Protein AF-A0AA88VBJ5-F1 (afdb_monomer)

pLDDT: mean 88.55, std 19.44, range [19.53, 98.62]

Foldseek 3Di:
DDPPPPDDDDDPPPPVVVVVVVVVVVVPAAEEEAEQDAQQQQFLQNCQVVVPPPLDGDVVSNVVSVVVLVVVVVVLVVCCVVCVSHHYKYFDNHVLLVCCSVPVVVQQAPERRAAQAADDGSSQNGWHDPPTDGHPCQSNYQHNTNGHGGPSSVVSLVCCQAQNDCVRMPPDHVVVSVVD

Organism: NCBI:txid1293975

Sequence (180 aa):
MDVGVGSLWWQVEGDGRRKKKKALHSLGLRKFFLAGVGPLGCIPNQIATVLAPQGKCVSYVNDMVKVFNARLVALIDQLSSNYGDAIFVYGNTYGAFDDILQNATLYGFTNTDSGCCGVGRNQGQITCLPFSVPCMQRNQYVFWDAFHPTQVVNQILARKAYSGPRSDCYPMNVKEMAQV

InterPro domains:
  IPR001087 GDSL lipase/esterase [PF00657] (21-159)
  IPR036514 SGNH hydrolase superfamily [G3DSA:3.40.50.1110] (15-166)
  IPR051238 GDSL esterase/lipase [PTHR45650] (22-179)

Nearest PDB structures (foldseek):
  8a26-assembly1_A  TM=8.137E-01  e=4.971E-07  Legionella pneumophila str. Corby
  8a25-assembly1_A  TM=8.111E-01  e=7.449E-07  Legionella pneumophila str. Corby
  8a24-assembly1_A  TM=8.011E-01  e=4.299E-06  Legionella pneumophila str. Corby
  8hwp-assembly1_A  TM=8.048E-01  e=1.447E-05  Photobacterium sp. J15
  6jl2-assembly3_C  TM=7.222E-01  e=5.959E-05  Vibrio vulnificus

Structure (mmCIF, N/CA/C/O backbone):
data_AF-A0AA88VBJ5-F1
#
_entry.id   AF-A0AA88VBJ5-F1
#
loop_
_atom_site.group_PDB
_atom_site.id
_atom_site.type_symbol
_atom_site.label_atom_id
_atom_site.label_alt_id
_atom_site.label_comp_id
_atom_site.label_asym_id
_atom_site.label_entity_id
_atom_site.label_seq_id
_atom_site.pdbx_PDB_ins_code
_atom_site.Cartn_x
_atom_site.Cartn_y
_atom_site.Cartn_z
_atom_site.occupancy
_atom_site.B_iso_or_equiv
_atom_site.auth_seq_id
_atom_site.auth_comp_id
_atom_site.auth_asym_id
_atom_site.auth_atom_id
_atom_site.pdbx_PDB_model_num
ATOM 1 N N . MET A 1 1 ? -12.983 -17.172 -3.860 1.00 25.50 1 MET A N 1
ATOM 2 C CA . MET A 1 1 ? -13.213 -15.933 -3.090 1.00 25.50 1 MET A CA 1
ATOM 3 C C . MET A 1 1 ? -12.348 -14.865 -3.730 1.00 25.50 1 MET A C 1
ATOM 5 O O . MET A 1 1 ? -11.167 -14.786 -3.422 1.00 25.50 1 MET A O 1
ATO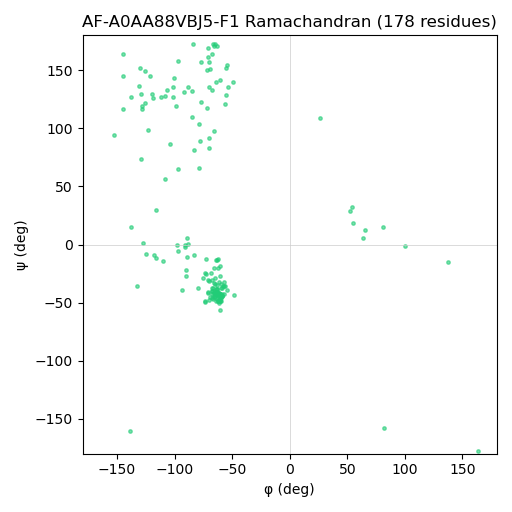M 9 N N . ASP A 1 2 ? -12.906 -14.148 -4.703 1.00 19.53 2 ASP A N 1
ATOM 10 C CA . ASP A 1 2 ? -12.212 -13.058 -5.387 1.00 19.53 2 ASP A CA 1
ATOM 11 C C . ASP A 1 2 ? -12.075 -11.862 -4.447 1.00 19.53 2 ASP A C 1
ATOM 13 O O . ASP A 1 2 ? -13.064 -11.266 -4.020 1.00 19.53 2 ASP A O 1
ATOM 17 N N . VAL A 1 3 ? -10.836 -11.495 -4.132 1.00 25.02 3 VAL A N 1
ATOM 18 C CA . VAL A 1 3 ? -10.515 -10.181 -3.575 1.00 25.02 3 VAL A CA 1
ATOM 19 C C . VAL A 1 3 ? -10.396 -9.202 -4.740 1.00 25.02 3 VAL A C 1
ATOM 21 O O . VAL A 1 3 ? -9.312 -8.917 -5.237 1.00 25.02 3 VAL A O 1
ATOM 24 N N . GLY A 1 4 ? -11.541 -8.716 -5.220 1.00 22.52 4 GLY A N 1
ATOM 25 C CA . GLY A 1 4 ? -11.594 -7.642 -6.207 1.00 22.52 4 GLY A CA 1
ATOM 26 C C . GLY A 1 4 ? -11.055 -6.345 -5.606 1.00 22.52 4 GLY A C 1
ATOM 27 O O . GLY A 1 4 ? -11.773 -5.629 -4.907 1.00 22.52 4 GLY A O 1
ATOM 28 N N . VAL A 1 5 ? -9.785 -6.034 -5.863 1.00 31.81 5 VAL A N 1
ATOM 29 C CA . VAL A 1 5 ? -9.204 -4.722 -5.561 1.00 31.81 5 VAL A CA 1
ATOM 30 C C . VAL A 1 5 ? -9.667 -3.767 -6.659 1.00 31.81 5 VAL A C 1
ATOM 32 O O . VAL A 1 5 ? -9.048 -3.644 -7.708 1.00 31.81 5 VAL A O 1
ATOM 35 N N . GLY A 1 6 ? -10.823 -3.136 -6.455 1.00 25.19 6 GLY A N 1
ATOM 36 C CA . GLY A 1 6 ? -11.316 -2.080 -7.336 1.00 25.19 6 GLY A CA 1
ATOM 37 C C . GLY A 1 6 ? -10.465 -0.820 -7.185 1.00 25.19 6 GLY A C 1
ATOM 38 O O . GLY A 1 6 ? -10.744 0.016 -6.327 1.00 25.19 6 GLY A O 1
ATOM 39 N N . SER A 1 7 ? -9.426 -0.685 -8.003 1.00 34.22 7 SER A N 1
ATOM 40 C CA . SER A 1 7 ? -8.601 0.517 -8.140 1.00 34.22 7 SER A CA 1
ATOM 41 C C . SER A 1 7 ? -8.967 1.243 -9.438 1.00 34.22 7 SER A C 1
ATOM 43 O O . SER A 1 7 ? -8.351 1.041 -10.475 1.00 34.22 7 SER A O 1
ATOM 45 N N . LEU A 1 8 ? -9.981 2.114 -9.384 1.00 25.19 8 LEU A N 1
ATOM 46 C CA . LEU A 1 8 ? -10.234 3.111 -10.429 1.00 25.19 8 LEU A CA 1
ATOM 47 C C . LEU A 1 8 ? -10.781 4.408 -9.788 1.00 25.19 8 LEU A C 1
ATOM 49 O O . LEU A 1 8 ? -11.819 4.389 -9.134 1.00 25.19 8 LEU A O 1
ATOM 53 N N . TRP A 1 9 ? -9.996 5.483 -9.939 1.00 28.38 9 TRP A N 1
ATOM 54 C CA . TRP A 1 9 ? -10.272 6.929 -9.812 1.00 28.38 9 TRP A CA 1
ATOM 55 C C . TRP A 1 9 ? -11.416 7.403 -8.910 1.00 28.38 9 TRP A C 1
ATOM 57 O O . TRP A 1 9 ? -12.533 7.365 -9.380 1.00 28.38 9 TRP A O 1
ATOM 67 N N . TRP A 1 10 ? -11.155 8.026 -7.745 1.00 25.67 10 TRP A N 1
ATOM 68 C CA . TRP A 1 10 ? -12.108 8.996 -7.150 1.00 25.67 10 TRP A CA 1
ATOM 69 C C . TRP A 1 10 ? -11.420 10.058 -6.266 1.00 25.67 10 TRP A C 1
ATOM 71 O O . TRP A 1 10 ? -11.253 9.875 -5.057 1.00 25.67 10 TRP A O 1
ATOM 81 N N . GLN A 1 11 ? -11.105 11.220 -6.851 1.00 27.59 11 GLN A N 1
ATOM 82 C CA . GLN A 1 11 ? -11.247 12.508 -6.160 1.00 27.59 11 GLN A CA 1
ATOM 83 C C . GLN A 1 11 ? -12.756 12.819 -6.211 1.00 27.59 11 GLN A C 1
ATOM 85 O O . GLN A 1 11 ? -13.286 12.828 -7.314 1.00 27.59 11 GLN A O 1
ATOM 90 N N . VAL A 1 12 ? -13.420 13.011 -5.056 1.00 30.50 12 VAL A N 1
ATOM 91 C CA . VAL A 1 12 ? -14.788 13.575 -4.808 1.00 30.50 12 VAL A CA 1
ATOM 92 C C . VAL A 1 12 ? -15.609 12.802 -3.743 1.00 30.50 12 VAL A C 1
ATOM 94 O O . VAL A 1 12 ? -16.507 13.380 -3.142 1.00 30.50 12 VAL A O 1
ATOM 97 N N . GLU A 1 13 ? -15.263 11.578 -3.324 1.00 37.41 13 GLU A N 1
ATOM 98 C CA . GLU A 1 13 ? -16.128 10.813 -2.388 1.00 37.41 13 GLU A CA 1
ATOM 99 C C . GLU A 1 13 ? -15.621 10.661 -0.940 1.00 37.41 13 GLU A C 1
ATOM 101 O O . GLU A 1 13 ? -15.544 9.563 -0.377 1.00 37.41 13 GLU A O 1
ATOM 106 N N . GLY A 1 14 ? -15.345 11.779 -0.267 1.00 41.75 14 GLY A N 1
ATOM 107 C CA . GLY A 1 14 ? -15.222 11.776 1.201 1.00 41.75 14 GLY A CA 1
ATOM 108 C C . GLY A 1 14 ? -16.544 11.455 1.929 1.00 41.75 14 GLY A C 1
ATOM 109 O O . GLY A 1 14 ? -16.534 11.059 3.098 1.00 41.75 14 GLY A O 1
ATOM 110 N N . ASP A 1 15 ? -17.682 11.627 1.248 1.00 49.16 15 ASP A N 1
ATOM 111 C CA . ASP A 1 15 ? -19.036 11.420 1.778 1.00 49.16 15 ASP A CA 1
ATOM 112 C C . ASP A 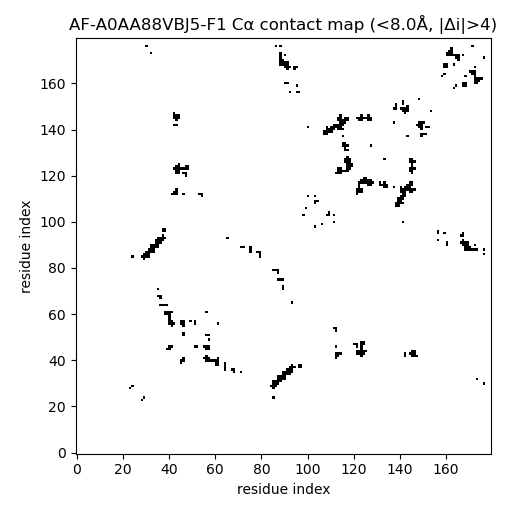1 15 ? -19.571 9.995 1.501 1.00 49.16 15 ASP A C 1
ATOM 114 O O . ASP A 1 15 ? -20.118 9.342 2.393 1.00 49.16 15 ASP A O 1
ATOM 118 N N . GLY A 1 16 ? -19.298 9.431 0.317 1.00 53.16 16 GLY A N 1
ATOM 119 C CA . GLY A 1 16 ? -19.744 8.082 -0.070 1.00 53.16 16 GLY A CA 1
ATOM 120 C C . GLY A 1 16 ? -19.251 6.971 0.869 1.00 53.16 16 GLY A C 1
ATOM 121 O O . GLY A 1 16 ? -20.028 6.123 1.315 1.00 53.16 16 GLY A O 1
ATOM 122 N N . ARG A 1 17 ? -17.976 7.013 1.288 1.00 57.50 17 ARG A N 1
ATOM 123 C CA . ARG A 1 17 ? -17.429 6.020 2.238 1.00 57.50 17 ARG A CA 1
ATOM 124 C C . ARG A 1 17 ? -17.991 6.170 3.649 1.00 57.50 17 ARG A C 1
ATOM 126 O O . ARG A 1 17 ? -18.108 5.171 4.356 1.00 57.50 17 ARG A O 1
ATOM 133 N N . ARG A 1 18 ? -18.341 7.390 4.075 1.00 59.97 18 ARG A N 1
ATOM 134 C CA . ARG A 1 18 ? -19.030 7.615 5.355 1.00 59.97 18 ARG A CA 1
ATOM 135 C C . ARG A 1 18 ? -20.429 7.011 5.314 1.00 59.97 18 ARG A C 1
ATOM 137 O O . ARG A 1 18 ? -20.769 6.251 6.217 1.00 59.97 18 ARG A O 1
ATOM 144 N N . LYS A 1 19 ? -21.187 7.258 4.242 1.00 62.78 19 LYS A N 1
ATOM 145 C CA . LYS A 1 19 ? -22.521 6.673 4.029 1.00 62.78 19 LYS A CA 1
ATOM 146 C C . LYS A 1 19 ? -22.485 5.144 4.015 1.00 62.78 19 LYS A C 1
ATOM 148 O O . LYS A 1 19 ? -23.275 4.520 4.717 1.00 62.78 19 LYS A O 1
ATOM 153 N N . LYS A 1 20 ? -21.516 4.534 3.321 1.00 65.88 20 LYS A N 1
ATOM 154 C CA . LYS A 1 20 ? -21.381 3.068 3.264 1.00 65.88 20 LYS A CA 1
ATOM 155 C C . LYS A 1 20 ? -21.093 2.438 4.632 1.00 65.88 20 LYS A C 1
ATOM 157 O O . LYS A 1 20 ? -21.690 1.421 4.962 1.00 65.88 20 LYS A O 1
ATOM 162 N N . LYS A 1 21 ? -20.228 3.042 5.457 1.00 64.12 21 LYS A N 1
ATOM 163 C CA . LYS A 1 21 ? -19.947 2.542 6.820 1.00 64.12 21 LYS A CA 1
ATOM 164 C C . LYS A 1 21 ? -21.172 2.638 7.728 1.00 64.12 21 LYS A C 1
ATOM 166 O O . LYS A 1 21 ? -21.479 1.677 8.421 1.00 64.12 21 LYS A O 1
ATOM 171 N N . LYS A 1 22 ? -21.892 3.765 7.674 1.00 71.94 22 LYS A N 1
ATOM 172 C CA . LYS A 1 22 ? -23.154 3.951 8.408 1.00 71.94 22 LYS A CA 1
ATOM 173 C C . LYS A 1 22 ? -24.190 2.898 8.014 1.00 71.94 22 LYS A C 1
ATOM 175 O O . LYS A 1 22 ? -24.801 2.296 8.887 1.00 71.94 22 LYS A O 1
ATOM 180 N N . ALA A 1 23 ? -24.320 2.625 6.715 1.00 73.19 23 ALA A N 1
ATOM 181 C CA . ALA A 1 23 ? -25.204 1.580 6.211 1.00 73.19 23 ALA A CA 1
ATOM 182 C C . ALA A 1 23 ? -24.808 0.188 6.738 1.00 73.19 23 ALA A C 1
ATOM 184 O O . ALA A 1 23 ? -25.647 -0.540 7.255 1.00 73.19 23 ALA A O 1
ATOM 185 N N . LEU A 1 24 ? -23.522 -0.169 6.695 1.00 75.62 24 LEU A N 1
ATOM 186 C CA . LEU A 1 24 ? -23.048 -1.455 7.220 1.00 75.62 24 LEU A CA 1
ATOM 187 C C . LEU A 1 24 ? -23.255 -1.597 8.737 1.00 75.62 24 LEU A C 1
ATOM 189 O O . LEU A 1 24 ? -23.637 -2.669 9.200 1.00 75.62 24 LEU A O 1
ATOM 193 N N . HIS A 1 25 ? -23.055 -0.527 9.511 1.00 78.94 25 HIS A N 1
ATOM 194 C CA . HIS A 1 25 ? -23.354 -0.526 10.948 1.00 78.94 25 HIS A CA 1
ATOM 195 C C . HIS A 1 25 ? -24.851 -0.722 11.222 1.00 78.94 25 HIS A C 1
ATOM 197 O O . HIS A 1 25 ? -25.208 -1.560 12.054 1.00 78.94 25 HIS A O 1
ATOM 203 N N . SER A 1 26 ? -25.726 -0.057 10.454 1.00 77.19 26 SER A N 1
ATOM 204 C CA . SER A 1 26 ? -27.180 -0.270 10.546 1.00 77.19 26 SER A CA 1
ATOM 205 C C . SER A 1 26 ? -27.618 -1.697 10.194 1.00 77.19 26 SER A C 1
ATOM 207 O O . SER A 1 26 ? -28.680 -2.126 10.628 1.00 77.19 26 SER A O 1
ATOM 209 N N . LEU A 1 27 ? -26.779 -2.456 9.478 1.00 84.25 27 LEU A N 1
ATOM 210 C CA . LEU A 1 27 ? -26.987 -3.875 9.166 1.00 84.25 27 LEU A CA 1
ATOM 211 C C . LEU A 1 27 ? -26.400 -4.835 10.220 1.00 84.25 27 LEU A C 1
ATOM 213 O O . LEU A 1 27 ? -26.415 -6.044 10.014 1.00 84.25 27 LEU A O 1
ATOM 217 N N . GLY A 1 28 ? -25.870 -4.328 11.337 1.00 87.38 28 GLY A N 1
ATOM 218 C CA . GLY A 1 28 ? -25.370 -5.156 12.441 1.00 87.38 28 GLY A CA 1
ATOM 219 C C . GLY A 1 28 ? -23.850 -5.345 12.489 1.00 87.38 28 GLY A C 1
ATOM 220 O O . GLY A 1 28 ? -23.355 -5.966 13.425 1.00 87.38 28 GLY A O 1
ATOM 221 N N . LEU A 1 29 ? -23.072 -4.793 11.546 1.00 89.38 29 LEU A N 1
ATOM 222 C CA . LEU A 1 29 ? -21.607 -4.871 11.633 1.00 89.38 29 LEU A CA 1
ATOM 223 C C . LEU A 1 29 ? -21.095 -3.996 12.785 1.00 89.38 29 LEU A C 1
ATOM 225 O O . LEU A 1 29 ? -21.520 -2.849 12.942 1.00 89.38 29 LEU A O 1
ATOM 229 N N . ARG A 1 30 ? -20.164 -4.541 13.576 1.00 93.69 30 ARG A N 1
ATOM 230 C CA . ARG A 1 30 ? -19.568 -3.874 14.749 1.00 93.69 30 ARG A CA 1
ATOM 231 C C . ARG A 1 30 ? -18.048 -3.795 14.730 1.00 93.69 30 ARG A C 1
ATOM 233 O O . ARG A 1 30 ? -17.486 -3.109 15.565 1.00 93.69 30 ARG A O 1
ATOM 240 N N . LYS A 1 31 ? -17.367 -4.451 13.791 1.00 95.06 31 LYS A N 1
ATOM 241 C CA . LYS A 1 31 ? -15.902 -4.428 13.682 1.00 95.06 31 LYS A CA 1
ATOM 242 C C . LYS A 1 31 ? -15.516 -4.004 12.275 1.00 95.06 31 LYS A C 1
ATOM 244 O O . LYS A 1 31 ? -15.922 -4.640 11.304 1.00 95.06 31 LYS A O 1
ATOM 249 N N . PHE A 1 32 ? -14.752 -2.925 12.164 1.00 95.69 32 PHE A N 1
ATOM 250 C CA . PHE A 1 32 ? -14.386 -2.324 10.890 1.00 95.69 32 PHE A CA 1
ATOM 251 C C . PHE A 1 32 ? -12.875 -2.141 10.816 1.00 95.69 32 PHE A C 1
ATOM 253 O O . PHE A 1 32 ? -12.300 -1.383 11.589 1.00 95.69 32 PHE A O 1
ATOM 260 N N . PHE A 1 33 ? -12.246 -2.781 9.833 1.00 96.38 33 PHE A N 1
ATOM 261 C CA . PHE A 1 33 ? -10.848 -2.542 9.487 1.00 96.38 33 PHE A CA 1
ATOM 262 C C . PHE A 1 33 ? -10.760 -1.653 8.245 1.00 96.38 33 PHE A C 1
ATOM 264 O O . PHE A 1 33 ? -11.379 -1.931 7.216 1.00 96.38 33 PHE A O 1
ATOM 271 N N . LEU A 1 34 ? -10.010 -0.561 8.346 1.00 96.56 34 LEU A N 1
ATOM 272 C CA . LEU A 1 34 ? -9.866 0.449 7.312 1.00 96.56 34 LEU A CA 1
ATOM 273 C C . LEU A 1 34 ? -8.389 0.599 6.966 1.00 96.56 34 LEU A C 1
ATOM 275 O O . LEU A 1 34 ? -7.646 1.302 7.650 1.00 96.56 34 LEU A O 1
ATOM 279 N N . ALA A 1 35 ? -7.973 -0.046 5.882 1.00 95.88 35 ALA A N 1
ATOM 280 C CA . ALA A 1 35 ? -6.623 0.099 5.363 1.00 95.88 35 ALA A CA 1
ATOM 281 C C . ALA A 1 35 ? -6.394 1.517 4.813 1.00 95.88 35 ALA A C 1
ATOM 283 O O . ALA A 1 35 ? -7.213 2.050 4.054 1.00 95.88 35 ALA A O 1
ATOM 284 N N . GLY A 1 36 ? -5.266 2.113 5.190 1.00 96.75 36 GLY A N 1
ATOM 285 C CA . GLY A 1 36 ? -4.701 3.273 4.520 1.00 96.75 36 GLY A CA 1
ATOM 286 C C . GLY A 1 36 ? -4.236 2.935 3.105 1.00 96.75 36 GLY A C 1
ATOM 287 O O . GLY A 1 36 ? -4.216 1.785 2.669 1.00 96.75 36 GLY A O 1
ATOM 288 N N . VAL A 1 37 ? -3.849 3.964 2.366 1.00 97.75 37 VAL A N 1
ATOM 289 C CA . VAL A 1 37 ? -3.319 3.832 1.009 1.00 97.75 37 VAL A CA 1
ATOM 290 C C . VAL A 1 37 ? -1.795 3.711 1.084 1.00 97.75 37 VAL A C 1
ATOM 292 O O . VAL A 1 37 ? -1.154 4.497 1.782 1.00 97.75 37 VAL A O 1
ATOM 295 N N . GLY A 1 38 ? -1.224 2.720 0.393 1.00 97.31 38 GLY A N 1
ATOM 296 C CA . GLY A 1 38 ? 0.230 2.556 0.249 1.00 97.31 38 GLY A CA 1
ATOM 297 C C . GLY A 1 38 ? 0.885 3.704 -0.540 1.00 97.31 38 GLY A C 1
ATOM 298 O O . GLY A 1 38 ? 0.175 4.542 -1.095 1.00 97.31 38 GLY A O 1
ATOM 299 N N . PRO A 1 39 ? 2.225 3.772 -0.617 1.00 97.38 39 PRO A N 1
ATOM 300 C CA . PRO A 1 39 ? 2.942 4.861 -1.280 1.00 97.38 39 PRO A CA 1
ATOM 301 C C . PRO A 1 39 ? 2.759 4.814 -2.809 1.00 97.38 39 PRO A C 1
ATOM 303 O O . PRO A 1 39 ? 3.595 4.283 -3.538 1.00 97.38 39 PRO A O 1
ATOM 306 N N . LEU A 1 40 ? 1.649 5.371 -3.310 1.00 96.94 40 LEU A N 1
ATOM 307 C CA . LEU A 1 40 ? 1.279 5.321 -4.731 1.00 96.94 40 LEU A CA 1
ATOM 308 C C . LEU A 1 40 ? 2.349 5.912 -5.652 1.00 96.94 40 LEU A C 1
ATOM 310 O O . LEU A 1 40 ? 2.531 5.415 -6.755 1.00 96.94 40 LEU A O 1
ATOM 314 N N . GLY A 1 41 ? 3.094 6.924 -5.208 1.00 97.12 41 GLY A N 1
ATOM 315 C CA . GLY A 1 41 ? 4.186 7.506 -5.988 1.00 97.12 41 GLY A CA 1
ATOM 316 C C . GLY A 1 41 ? 5.342 6.537 -6.251 1.00 97.12 41 GLY A C 1
ATOM 317 O O . GLY A 1 41 ? 6.189 6.832 -7.088 1.00 97.12 41 GLY A O 1
ATOM 318 N N . CYS A 1 42 ? 5.392 5.403 -5.550 1.00 97.25 42 CYS A N 1
ATOM 319 C CA . CYS A 1 42 ? 6.409 4.369 -5.722 1.00 97.25 42 CYS A CA 1
ATOM 320 C C . CYS A 1 42 ? 5.968 3.214 -6.635 1.00 97.25 42 CYS A C 1
ATOM 322 O O . CYS A 1 42 ? 6.775 2.327 -6.895 1.00 97.25 42 CYS A O 1
ATOM 324 N N . ILE A 1 43 ? 4.714 3.172 -7.102 1.00 97.44 43 ILE A N 1
ATOM 325 C CA . ILE A 1 43 ? 4.272 2.068 -7.968 1.00 97.44 43 ILE A CA 1
ATOM 326 C C . ILE A 1 43 ? 4.908 2.191 -9.362 1.00 97.44 43 ILE A C 1
ATOM 328 O O . ILE A 1 43 ? 5.119 3.320 -9.832 1.00 97.44 43 ILE A O 1
ATOM 332 N N . PRO A 1 44 ? 5.149 1.070 -10.070 1.00 97.25 44 PRO A N 1
ATOM 333 C CA . PRO A 1 44 ? 5.829 1.101 -11.361 1.00 97.25 44 PRO A CA 1
ATOM 334 C C . PRO A 1 44 ? 5.149 2.015 -12.384 1.00 97.25 44 PRO A C 1
ATOM 336 O O . PRO A 1 44 ? 5.839 2.703 -13.132 1.00 97.25 44 PRO A O 1
ATOM 339 N N . ASN A 1 45 ? 3.812 2.095 -12.386 1.00 97.00 45 ASN A N 1
ATOM 340 C CA . ASN A 1 45 ? 3.077 3.008 -13.258 1.00 97.00 45 ASN A CA 1
ATOM 341 C C . ASN A 1 45 ? 3.422 4.483 -13.024 1.00 97.00 45 ASN A C 1
ATOM 343 O O . ASN A 1 45 ? 3.727 5.191 -13.979 1.00 97.00 45 ASN A O 1
ATOM 347 N N . GLN A 1 46 ? 3.417 4.950 -11.772 1.00 96.44 46 GLN A N 1
ATOM 348 C CA . GLN A 1 46 ? 3.694 6.360 -11.474 1.00 96.44 46 GLN A CA 1
ATOM 349 C C . GLN A 1 46 ? 5.136 6.723 -11.823 1.00 96.44 46 GLN A C 1
ATOM 351 O O . GLN A 1 46 ? 5.381 7.758 -12.444 1.00 96.44 46 GLN A O 1
ATOM 356 N N . ILE A 1 47 ? 6.081 5.838 -11.494 1.00 95.00 47 ILE A N 1
ATOM 357 C CA . ILE A 1 47 ? 7.491 6.012 -11.849 1.00 95.00 47 ILE A CA 1
ATOM 358 C C . ILE A 1 47 ? 7.636 6.077 -13.371 1.00 95.00 47 ILE A C 1
ATOM 360 O O . ILE A 1 47 ? 8.271 7.004 -13.877 1.00 95.00 47 ILE A O 1
ATOM 364 N N . ALA A 1 48 ? 7.022 5.139 -14.103 1.00 94.38 48 ALA A N 1
ATOM 365 C CA . ALA A 1 48 ? 7.083 5.057 -15.558 1.00 94.38 48 ALA A CA 1
ATOM 366 C C . ALA A 1 48 ? 6.484 6.293 -16.244 1.00 94.38 48 ALA A C 1
ATOM 368 O O . ALA A 1 48 ? 7.144 6.864 -17.111 1.00 94.38 48 ALA A O 1
ATOM 369 N N . THR A 1 49 ? 5.287 6.726 -15.839 1.00 91.56 49 THR A N 1
ATOM 370 C CA . THR A 1 49 ? 4.555 7.854 -16.436 1.00 91.56 49 THR A CA 1
ATOM 371 C C . THR A 1 49 ? 5.252 9.195 -16.223 1.00 91.56 49 THR A C 1
ATOM 373 O O . THR A 1 49 ? 5.297 10.004 -17.144 1.00 91.56 49 THR A O 1
ATOM 376 N N . VAL A 1 50 ? 5.819 9.437 -15.038 1.00 90.12 50 VAL A N 1
ATOM 377 C CA . VAL A 1 50 ? 6.449 10.729 -14.696 1.00 90.12 50 VAL A CA 1
ATOM 378 C C . VAL A 1 50 ? 7.932 10.772 -15.092 1.00 90.12 50 VAL A C 1
ATOM 380 O O . VAL A 1 50 ? 8.608 11.772 -14.877 1.00 90.12 50 VAL A O 1
ATOM 383 N N . LEU A 1 51 ? 8.462 9.694 -15.684 1.00 87.50 51 LEU A N 1
ATOM 384 C CA . LEU A 1 51 ? 9.888 9.558 -16.004 1.00 87.50 51 LEU A CA 1
ATOM 385 C C . LEU A 1 51 ? 10.794 9.777 -14.776 1.00 87.50 51 LEU A C 1
ATOM 387 O O . LEU A 1 51 ? 11.914 10.271 -14.896 1.00 87.50 51 LEU A O 1
ATOM 391 N N . ALA A 1 52 ? 10.313 9.399 -13.585 1.00 85.31 52 ALA A N 1
ATOM 392 C CA . ALA A 1 52 ? 11.044 9.600 -12.335 1.00 85.31 52 ALA A CA 1
ATOM 393 C C . ALA A 1 52 ? 12.390 8.851 -12.362 1.00 85.31 52 ALA A C 1
ATOM 395 O O . ALA A 1 52 ? 12.422 7.740 -12.887 1.00 85.31 52 ALA A O 1
ATOM 396 N N . PRO A 1 53 ? 13.493 9.392 -11.812 1.00 85.50 53 PRO A N 1
ATOM 397 C CA . PRO A 1 53 ? 14.786 8.707 -11.813 1.00 85.50 53 PRO A CA 1
ATOM 398 C C . PRO A 1 53 ? 14.717 7.300 -11.202 1.00 85.50 53 PRO A C 1
ATOM 400 O O . PRO A 1 53 ? 13.857 7.018 -10.368 1.00 85.50 53 PRO A O 1
ATOM 403 N N . GLN A 1 54 ? 15.636 6.416 -11.598 1.00 77.75 54 GLN A N 1
ATOM 404 C CA . GLN A 1 54 ? 15.693 5.050 -11.067 1.00 77.75 54 GLN A CA 1
ATOM 405 C C . GLN A 1 54 ? 15.751 5.056 -9.530 1.00 77.75 54 GLN A C 1
ATOM 407 O O . GLN A 1 54 ? 16.473 5.858 -8.933 1.00 77.75 54 GLN A O 1
ATOM 412 N N . GLY A 1 55 ? 14.961 4.188 -8.891 1.00 76.62 55 GLY A N 1
ATOM 413 C CA . GLY A 1 55 ? 14.860 4.123 -7.432 1.00 76.62 55 GLY A CA 1
ATOM 414 C C . GLY A 1 55 ? 14.246 5.358 -6.754 1.00 76.62 55 GLY A C 1
ATOM 415 O O . GLY A 1 55 ? 14.357 5.493 -5.535 1.00 76.62 55 GLY A O 1
ATOM 416 N N . LYS A 1 56 ? 13.620 6.287 -7.494 1.00 89.06 56 LYS A N 1
ATOM 417 C CA . LYS A 1 56 ? 12.934 7.456 -6.921 1.00 89.06 56 LYS A CA 1
ATOM 418 C C . LYS A 1 56 ? 11.424 7.366 -7.108 1.00 89.06 56 LYS A C 1
ATOM 420 O O . LYS A 1 56 ? 10.924 7.254 -8.223 1.00 89.06 56 LYS A O 1
ATOM 425 N N . CYS A 1 57 ? 10.702 7.504 -6.000 1.00 95.12 57 CYS A N 1
ATOM 426 C CA . CYS A 1 57 ? 9.255 7.678 -6.012 1.00 95.12 57 CYS A CA 1
ATOM 427 C C . CYS A 1 57 ? 8.857 9.109 -6.397 1.00 95.12 57 CYS A C 1
ATOM 429 O O . CYS A 1 57 ? 9.594 10.070 -6.171 1.00 95.12 57 CYS A O 1
ATOM 431 N N . VAL A 1 58 ? 7.633 9.258 -6.895 1.00 96.38 58 VAL A N 1
ATOM 432 C CA . VAL A 1 58 ? 7.006 10.544 -7.203 1.00 96.38 58 VAL A CA 1
ATOM 433 C C . VAL A 1 58 ? 6.477 11.195 -5.914 1.00 96.38 58 VAL A C 1
ATOM 435 O O . VAL A 1 58 ? 5.441 10.793 -5.379 1.00 96.38 58 VAL A O 1
ATOM 438 N N . SER A 1 59 ? 7.187 12.201 -5.392 1.00 95.19 59 SER A N 1
ATOM 439 C CA . SER A 1 59 ? 6.921 12.790 -4.065 1.00 95.19 59 SER A CA 1
ATOM 440 C C . SER A 1 59 ? 5.529 13.410 -3.928 1.00 95.19 59 SER A C 1
ATOM 442 O O . SER A 1 59 ? 4.828 13.092 -2.970 1.00 95.19 59 SER A O 1
ATOM 444 N N . TYR A 1 60 ? 5.084 14.211 -4.902 1.00 94.75 60 TYR A N 1
ATOM 445 C CA . TYR A 1 60 ? 3.790 14.903 -4.820 1.00 94.75 60 TYR A CA 1
ATOM 446 C C . TYR A 1 60 ? 2.604 13.927 -4.719 1.00 94.75 60 TYR A C 1
ATOM 448 O O . TYR A 1 60 ? 1.613 14.214 -4.049 1.00 94.75 60 TYR A O 1
ATOM 456 N N . VAL A 1 61 ? 2.714 12.743 -5.335 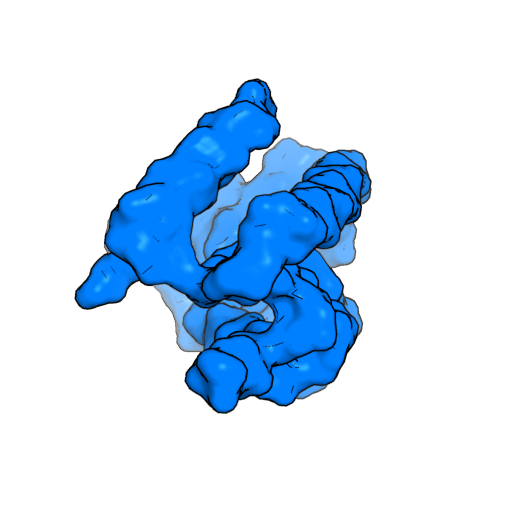1.00 96.00 61 VAL A N 1
ATOM 457 C CA . VAL A 1 61 ? 1.707 11.676 -5.221 1.00 96.00 61 VAL A CA 1
ATOM 458 C C . VAL A 1 61 ? 1.684 11.122 -3.799 1.00 96.00 61 VAL A C 1
ATOM 460 O O . VAL A 1 61 ? 0.616 10.993 -3.200 1.00 96.00 61 VAL A O 1
ATOM 463 N N . ASN A 1 62 ? 2.857 10.841 -3.228 1.00 97.38 62 ASN A N 1
ATOM 464 C CA . ASN A 1 62 ? 2.968 10.353 -1.855 1.00 97.38 62 ASN A CA 1
ATOM 465 C C . ASN A 1 62 ? 2.502 11.392 -0.827 1.00 97.38 62 ASN A C 1
ATOM 467 O O . ASN A 1 62 ? 1.893 11.019 0.174 1.00 97.38 62 ASN A O 1
ATOM 471 N N . ASP A 1 63 ? 2.711 12.684 -1.072 1.00 97.56 63 ASP A N 1
ATOM 472 C CA . ASP A 1 63 ? 2.241 13.739 -0.172 1.00 97.56 63 ASP A CA 1
ATOM 473 C C . ASP A 1 63 ? 0.708 13.833 -0.153 1.00 97.56 63 ASP A C 1
ATOM 475 O O . ASP A 1 63 ? 0.108 13.917 0.923 1.00 97.56 63 ASP A O 1
ATOM 479 N N . MET A 1 64 ? 0.045 13.682 -1.307 1.00 97.25 64 MET A N 1
ATOM 480 C CA . MET A 1 64 ? -1.419 13.555 -1.359 1.00 97.25 64 MET A CA 1
ATOM 481 C C . MET A 1 64 ? -1.922 12.320 -0.598 1.00 97.25 64 MET A C 1
ATOM 483 O O . MET A 1 64 ? -2.906 12.402 0.143 1.00 97.25 64 MET A O 1
ATOM 487 N N . VAL A 1 65 ? -1.234 11.182 -0.738 1.00 97.56 65 VAL A N 1
ATOM 488 C CA . VAL A 1 65 ? -1.564 9.947 -0.011 1.00 97.56 65 VAL A CA 1
ATOM 489 C C . VAL A 1 65 ? -1.432 10.133 1.504 1.00 97.56 65 VAL A C 1
ATOM 491 O O . VAL A 1 65 ? -2.324 9.721 2.248 1.00 97.56 65 VAL A O 1
ATOM 494 N N . LYS A 1 66 ? -0.369 10.790 1.982 1.00 97.69 66 LYS A N 1
ATOM 495 C CA . LYS A 1 66 ? -0.176 11.073 3.415 1.00 97.69 66 LYS A CA 1
ATOM 496 C C . LYS A 1 66 ? -1.316 11.922 3.979 1.00 97.69 66 LYS A C 1
ATOM 498 O O . LYS A 1 66 ? -1.849 11.593 5.038 1.00 97.69 66 LYS A O 1
ATOM 503 N N . VAL A 1 67 ? -1.749 12.961 3.255 1.00 97.75 67 VAL A N 1
ATOM 504 C CA . VAL A 1 67 ? -2.904 13.788 3.655 1.00 97.75 67 VAL A CA 1
ATOM 505 C C . VAL A 1 67 ? -4.186 12.954 3.717 1.00 97.75 67 VAL A C 1
ATOM 507 O O . VAL A 1 67 ? -4.959 13.081 4.670 1.00 97.75 67 VAL A O 1
ATOM 510 N N . PHE A 1 68 ? -4.419 12.083 2.731 1.00 97.44 68 PHE A N 1
ATOM 511 C CA . PHE A 1 68 ? -5.569 11.178 2.737 1.00 97.44 68 PHE A CA 1
ATOM 512 C C . PHE A 1 68 ? -5.559 10.254 3.965 1.00 97.44 68 PHE A C 1
ATOM 514 O O . PHE A 1 68 ? -6.564 10.162 4.672 1.00 97.44 68 PHE A O 1
ATOM 521 N N . ASN A 1 69 ? -4.423 9.614 4.251 1.00 98.06 69 ASN A N 1
ATOM 522 C CA . ASN A 1 69 ? -4.276 8.694 5.379 1.00 98.06 69 ASN A CA 1
ATOM 523 C C . ASN A 1 69 ? -4.457 9.402 6.730 1.00 98.06 69 ASN A C 1
ATOM 525 O O . ASN A 1 69 ? -5.168 8.888 7.590 1.00 98.06 69 ASN A O 1
ATOM 529 N N . ALA A 1 70 ? -3.919 10.615 6.897 1.00 97.75 70 ALA A N 1
ATOM 530 C CA . ALA A 1 70 ? -4.131 11.416 8.105 1.00 97.75 70 ALA A CA 1
ATOM 531 C C . ALA A 1 70 ? -5.620 11.740 8.334 1.00 97.75 70 ALA A C 1
ATOM 533 O O . ALA A 1 70 ? -6.135 11.610 9.444 1.00 97.75 70 ALA A O 1
ATOM 534 N N . ARG A 1 71 ? -6.354 12.094 7.269 1.00 96.94 71 ARG A N 1
ATOM 535 C CA . ARG A 1 71 ? -7.810 12.320 7.343 1.00 96.94 71 ARG A CA 1
ATOM 536 C C . ARG A 1 71 ? -8.594 11.040 7.631 1.00 96.94 71 ARG A C 1
ATOM 538 O O . ARG A 1 71 ? -9.658 11.110 8.244 1.00 96.94 71 ARG A O 1
ATOM 545 N N . LEU A 1 72 ? -8.103 9.883 7.186 1.00 96.38 72 LEU A N 1
ATOM 546 C CA . LEU A 1 72 ? -8.725 8.594 7.479 1.00 96.38 72 LEU A CA 1
ATOM 547 C C . LEU A 1 72 ? -8.612 8.236 8.966 1.00 96.38 72 LEU A C 1
ATOM 549 O O . LEU A 1 72 ? -9.600 7.772 9.530 1.00 96.38 72 LEU A O 1
ATOM 553 N N . VAL A 1 73 ? -7.466 8.507 9.598 1.00 96.81 73 VAL A N 1
ATOM 554 C CA . VAL A 1 73 ? -7.289 8.345 11.052 1.00 96.81 73 VAL A CA 1
ATOM 555 C C . VAL A 1 73 ? -8.252 9.256 11.815 1.00 96.81 73 VAL A C 1
ATOM 557 O O . VAL A 1 73 ? -9.050 8.759 12.602 1.00 96.81 73 VAL A O 1
ATOM 560 N N . ALA A 1 74 ? -8.302 10.551 11.484 1.00 96.88 74 ALA A N 1
ATOM 561 C CA . ALA A 1 74 ? -9.240 11.481 12.123 1.00 96.88 74 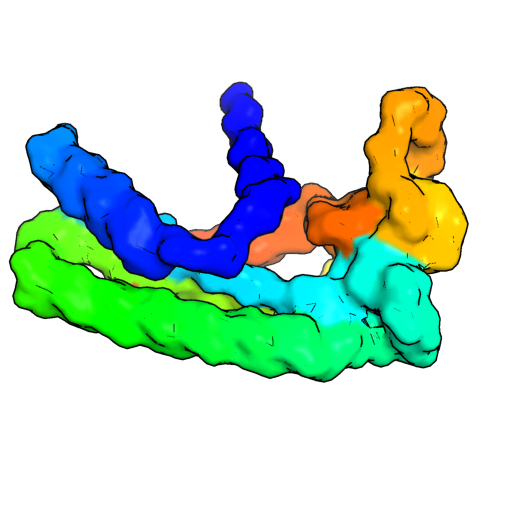ALA A CA 1
ATOM 562 C C . ALA A 1 74 ? -10.715 11.052 11.967 1.00 96.88 74 ALA A C 1
ATOM 564 O O . ALA A 1 74 ? -11.534 11.231 12.867 1.00 96.88 74 ALA A O 1
ATOM 565 N N . LEU A 1 75 ? -11.075 10.457 10.823 1.00 94.06 75 LEU A N 1
ATOM 566 C CA . LEU A 1 75 ? -12.409 9.893 10.621 1.00 94.06 75 LEU A CA 1
ATOM 567 C C . LEU A 1 75 ? -12.660 8.667 11.510 1.00 94.06 75 LEU A C 1
ATOM 569 O O . LEU A 1 75 ? -13.786 8.475 11.957 1.00 94.06 75 LEU A O 1
ATOM 573 N N . ILE A 1 76 ? -11.655 7.822 11.731 1.00 93.31 76 ILE A N 1
ATOM 574 C CA . ILE A 1 76 ? -11.761 6.663 12.623 1.00 93.31 76 ILE A CA 1
ATOM 575 C C . ILE A 1 76 ? -11.994 7.122 14.060 1.00 93.31 76 ILE A C 1
ATOM 577 O O . ILE A 1 76 ? -12.918 6.612 14.685 1.00 93.31 76 ILE A O 1
ATOM 581 N N . ASP A 1 77 ? -11.282 8.146 14.531 1.00 95.88 77 ASP A N 1
ATOM 582 C CA . ASP A 1 77 ? -11.506 8.732 15.861 1.00 95.88 77 ASP A CA 1
ATOM 583 C C . ASP A 1 77 ? -12.936 9.264 16.005 1.00 95.88 77 ASP A C 1
ATOM 585 O O . ASP A 1 77 ? -13.643 8.965 16.970 1.00 95.88 77 ASP A O 1
ATOM 589 N N . GLN A 1 78 ? -13.409 9.991 14.988 1.00 94.81 78 GLN A N 1
ATOM 590 C CA . GLN A 1 78 ? -14.771 10.516 14.962 1.00 94.81 78 GLN A CA 1
ATOM 591 C C . GLN A 1 78 ? -15.828 9.398 14.948 1.00 94.81 78 GLN A C 1
ATOM 593 O O . GLN A 1 78 ? -16.884 9.535 15.562 1.00 94.81 78 GLN A O 1
ATOM 598 N N . LEU A 1 79 ? -15.584 8.296 14.233 1.00 90.75 79 LEU A N 1
ATOM 599 C CA . LEU A 1 79 ? -16.497 7.151 14.201 1.00 90.75 79 LEU A CA 1
ATOM 600 C C . LEU A 1 79 ? -16.513 6.417 15.544 1.00 90.75 79 LEU A C 1
ATOM 602 O O . LEU A 1 79 ? -17.597 6.155 16.056 1.00 90.75 79 LEU A O 1
ATOM 606 N N . SER A 1 80 ? -15.349 6.166 16.139 1.00 92.88 80 SER A N 1
ATOM 607 C CA . SER A 1 80 ? -15.233 5.530 17.455 1.00 92.88 80 SER A CA 1
ATOM 608 C C . SER A 1 80 ? -15.954 6.331 18.543 1.00 92.88 80 SER A C 1
ATOM 610 O O . SER A 1 80 ? -16.617 5.750 19.393 1.00 92.88 80 SER A O 1
ATOM 612 N N . SER A 1 81 ? -15.912 7.668 18.481 1.00 94.19 81 SER A N 1
ATOM 613 C CA . SER A 1 81 ? -16.665 8.525 19.408 1.00 94.19 81 SER A CA 1
ATOM 614 C C . SER A 1 81 ? -18.182 8.505 19.182 1.00 94.19 81 SER A C 1
ATOM 616 O O . SER A 1 81 ? -18.934 8.723 20.127 1.00 94.19 81 SER A O 1
ATOM 618 N N . ASN A 1 82 ? -18.644 8.303 17.945 1.00 91.69 82 ASN A N 1
ATOM 619 C CA . ASN A 1 82 ? -20.070 8.362 17.596 1.00 91.69 82 ASN A CA 1
ATOM 620 C C . ASN A 1 82 ? -20.783 7.008 17.720 1.00 91.69 82 ASN A C 1
ATOM 622 O O . ASN A 1 82 ? -22.008 6.972 17.818 1.00 91.69 82 ASN A O 1
ATOM 626 N N . TYR A 1 83 ? -20.036 5.906 17.677 1.00 91.00 83 TYR A N 1
ATOM 627 C CA . TYR A 1 83 ? -20.559 4.543 17.664 1.00 91.00 83 TYR A CA 1
ATOM 628 C C . TYR A 1 83 ? -19.869 3.717 18.748 1.00 91.00 83 TYR A C 1
ATOM 630 O O . TYR A 1 83 ? -19.027 2.875 18.453 1.00 91.00 83 TYR A O 1
ATOM 638 N N . GLY A 1 84 ? -20.232 3.961 20.011 1.00 89.38 84 GLY A N 1
ATOM 639 C CA . GLY A 1 84 ? -19.631 3.275 21.162 1.00 89.38 84 GLY A CA 1
ATOM 640 C C . GLY A 1 84 ? -19.863 1.758 21.201 1.00 89.38 84 GLY A C 1
ATOM 641 O O . GLY A 1 84 ? -19.198 1.064 21.961 1.00 89.38 84 GLY A O 1
ATOM 642 N N . ASP A 1 85 ? -20.779 1.235 20.381 1.00 91.44 85 ASP A N 1
ATOM 643 C CA . ASP A 1 85 ? -21.021 -0.200 20.218 1.00 91.44 85 ASP A CA 1
ATOM 644 C C . ASP A 1 85 ? -20.178 -0.839 19.097 1.00 91.44 85 ASP A C 1
ATOM 646 O O . ASP A 1 85 ? -20.262 -2.050 18.893 1.00 91.44 85 ASP A O 1
ATOM 650 N N . ALA A 1 86 ? -19.372 -0.060 18.366 1.00 93.25 86 ALA A N 1
ATOM 651 C CA . ALA A 1 86 ? -18.560 -0.525 17.247 1.00 93.25 86 ALA A CA 1
ATOM 652 C C . ALA A 1 86 ? -17.071 -0.177 17.401 1.00 93.25 86 ALA A C 1
ATOM 654 O O . ALA A 1 86 ? -16.683 0.848 17.950 1.00 93.25 86 ALA A O 1
ATOM 655 N N . ILE A 1 87 ? -16.224 -1.038 16.844 1.00 95.38 87 ILE A N 1
ATOM 656 C CA . ILE A 1 87 ? -14.769 -0.930 16.852 1.00 95.38 87 ILE A CA 1
ATOM 657 C C . ILE A 1 87 ? -14.296 -0.580 15.444 1.00 95.38 87 ILE A C 1
ATOM 659 O O . ILE A 1 87 ? -14.620 -1.269 14.470 1.00 95.38 87 ILE A O 1
ATOM 663 N N . PHE A 1 88 ? -13.486 0.471 15.344 1.00 95.88 88 PHE A N 1
ATOM 664 C CA . PHE A 1 88 ? -12.848 0.904 14.107 1.00 95.88 88 PHE A CA 1
ATOM 665 C C . PHE A 1 88 ? -11.331 0.831 14.265 1.00 95.88 88 PHE A C 1
ATOM 667 O O . PHE A 1 88 ? -10.764 1.415 15.184 1.00 95.88 88 PHE A O 1
ATOM 674 N N . VAL A 1 89 ? -10.679 0.126 13.345 1.00 97.25 89 VAL A N 1
ATOM 675 C CA . VAL A 1 89 ? -9.224 -0.028 13.296 1.00 97.25 89 VAL A CA 1
ATOM 676 C C . VAL A 1 89 ? -8.699 0.520 11.976 1.00 97.25 89 VAL A C 1
ATOM 678 O O . VAL A 1 89 ? -9.180 0.163 10.901 1.00 97.25 89 VAL A O 1
ATOM 681 N N . TYR A 1 90 ? -7.690 1.376 12.058 1.00 98.38 90 TYR A N 1
ATOM 682 C CA . TYR A 1 90 ? -6.872 1.836 10.946 1.00 98.38 90 TYR A CA 1
ATOM 683 C C . TYR A 1 90 ? -5.736 0.848 10.684 1.00 98.38 90 TYR A C 1
ATOM 685 O O . TYR A 1 90 ? -5.014 0.500 11.613 1.00 98.38 90 TYR A O 1
ATOM 693 N N . GLY A 1 91 ? -5.524 0.457 9.429 1.00 98.19 91 GLY A N 1
ATOM 694 C CA . GLY A 1 91 ? -4.311 -0.241 8.998 1.00 98.19 91 GLY A CA 1
ATOM 695 C C . GLY A 1 91 ? -3.326 0.724 8.345 1.00 98.19 91 GLY A C 1
ATOM 696 O O . GLY A 1 91 ? -3.640 1.305 7.308 1.00 98.19 91 GLY A O 1
ATOM 697 N N . ASN A 1 92 ? -2.121 0.875 8.895 1.00 98.31 92 ASN A N 1
ATOM 698 C CA . ASN A 1 92 ? -1.074 1.745 8.359 1.00 98.31 92 ASN A CA 1
ATOM 699 C C . ASN A 1 92 ? -0.342 1.107 7.166 1.00 98.31 92 ASN A C 1
ATOM 701 O O . ASN A 1 92 ? 0.852 0.812 7.213 1.00 98.31 92 ASN A O 1
ATOM 705 N N . THR A 1 93 ? -1.065 0.907 6.064 1.00 97.88 93 THR A N 1
ATOM 706 C CA . THR A 1 93 ? -0.517 0.319 4.835 1.00 97.88 93 THR A CA 1
ATOM 707 C C . THR A 1 93 ? 0.633 1.143 4.261 1.00 97.88 93 THR A C 1
ATOM 709 O O . THR A 1 93 ? 1.573 0.557 3.739 1.00 97.88 93 THR A O 1
ATOM 712 N N . TYR A 1 94 ? 0.603 2.478 4.384 1.00 98.50 94 TYR A N 1
ATOM 713 C CA . TYR A 1 94 ? 1.709 3.330 3.937 1.00 98.50 94 TYR A CA 1
ATOM 714 C C . TYR A 1 94 ? 3.001 2.987 4.672 1.00 98.50 94 TYR A C 1
ATOM 716 O O . TYR A 1 94 ? 3.979 2.643 4.021 1.00 98.50 94 TYR A O 1
ATOM 724 N N . GLY A 1 95 ? 2.996 3.040 6.009 1.00 98.19 95 GLY A N 1
ATOM 725 C CA . GLY A 1 95 ? 4.192 2.759 6.806 1.00 98.19 95 GLY A CA 1
ATOM 726 C C . GLY A 1 95 ? 4.693 1.329 6.618 1.00 98.19 95 GLY A C 1
ATOM 727 O O . GLY A 1 95 ? 5.887 1.117 6.442 1.00 98.19 95 GLY A O 1
ATOM 728 N N . ALA A 1 96 ? 3.779 0.356 6.566 1.00 98.12 96 ALA A N 1
ATOM 729 C CA . ALA A 1 96 ? 4.132 -1.043 6.349 1.00 98.12 96 ALA A CA 1
ATOM 730 C C . ALA A 1 96 ? 4.790 -1.292 4.979 1.00 98.12 96 ALA A C 1
ATOM 732 O O . ALA A 1 96 ? 5.700 -2.110 4.878 1.00 98.12 96 ALA A O 1
ATOM 733 N N . PHE A 1 97 ? 4.333 -0.609 3.927 1.00 98.12 97 PHE A N 1
ATOM 734 C CA . PHE A 1 97 ? 4.896 -0.743 2.582 1.00 98.12 97 PHE A CA 1
ATOM 735 C C . PHE A 1 97 ? 6.187 0.071 2.417 1.00 98.12 97 PHE A C 1
ATOM 737 O O . PHE A 1 97 ? 7.120 -0.395 1.772 1.00 98.12 97 PHE A O 1
ATOM 744 N N . ASP A 1 98 ? 6.259 1.262 3.015 1.00 97.81 98 ASP A N 1
ATOM 745 C CA . ASP A 1 98 ? 7.464 2.098 3.038 1.00 97.81 98 ASP A CA 1
ATOM 746 C C . ASP A 1 98 ? 8.626 1.367 3.727 1.00 97.81 98 ASP A C 1
ATOM 748 O O . ASP A 1 98 ? 9.720 1.303 3.178 1.00 97.81 98 ASP A O 1
ATOM 752 N N . ASP A 1 99 ? 8.364 0.688 4.849 1.00 98.19 99 ASP A N 1
ATOM 753 C CA . ASP A 1 99 ? 9.329 -0.198 5.513 1.00 98.19 99 ASP A CA 1
ATOM 754 C C . ASP A 1 99 ? 9.845 -1.306 4.577 1.00 98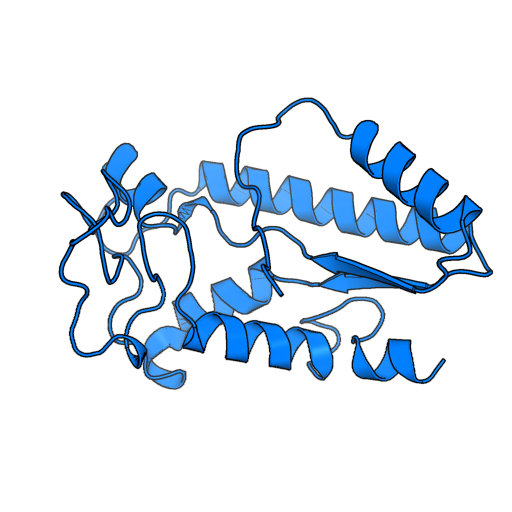.19 99 ASP A C 1
ATOM 756 O O . ASP A 1 99 ? 11.048 -1.553 4.512 1.00 98.19 99 ASP A O 1
ATOM 760 N N . ILE A 1 100 ? 8.965 -1.933 3.786 1.00 98.25 100 ILE A N 1
ATOM 761 C CA . ILE A 1 100 ? 9.369 -2.936 2.786 1.00 98.25 100 ILE A CA 1
ATOM 762 C C . ILE A 1 100 ? 10.273 -2.320 1.713 1.00 98.25 100 ILE A C 1
ATOM 764 O O . ILE A 1 100 ? 11.265 -2.937 1.338 1.00 98.25 100 ILE A O 1
ATOM 768 N N . LEU A 1 101 ? 9.952 -1.125 1.210 1.00 97.25 101 LEU A N 1
ATOM 769 C CA . LEU A 1 101 ? 10.743 -0.467 0.165 1.00 97.25 101 LEU A CA 1
ATOM 770 C C . LEU A 1 101 ? 12.125 -0.041 0.676 1.00 97.25 101 LEU A C 1
ATOM 772 O O . LEU A 1 101 ? 13.122 -0.255 -0.011 1.00 97.25 101 LEU A O 1
ATOM 776 N N . GLN A 1 102 ? 12.186 0.515 1.885 1.00 96.88 102 GLN A N 1
ATOM 777 C CA . GLN A 1 102 ? 13.423 1.015 2.488 1.00 96.88 102 GLN A CA 1
ATOM 778 C C . GLN A 1 102 ? 14.330 -0.116 2.986 1.00 96.88 102 GLN A C 1
ATOM 780 O O . GLN A 1 102 ? 15.551 0.026 2.978 1.00 96.88 102 GLN A O 1
ATOM 785 N N . ASN A 1 103 ? 13.745 -1.256 3.369 1.00 97.94 103 ASN A N 1
ATOM 786 C CA . ASN A 1 103 ? 14.453 -2.420 3.900 1.00 97.94 103 ASN A CA 1
ATOM 787 C C . ASN A 1 103 ? 14.317 -3.663 3.001 1.00 97.94 103 ASN A C 1
ATOM 789 O O . ASN A 1 103 ? 14.349 -4.793 3.490 1.00 97.94 103 ASN A O 1
ATOM 793 N N . ALA A 1 104 ? 14.173 -3.476 1.687 1.00 97.50 104 ALA A N 1
ATOM 794 C CA . ALA A 1 104 ? 13.847 -4.531 0.720 1.00 97.50 104 ALA A CA 1
ATOM 795 C C . ALA A 1 104 ? 14.709 -5.798 0.846 1.00 97.50 104 ALA A C 1
ATOM 797 O O . ALA A 1 104 ? 14.176 -6.910 0.869 1.00 97.50 104 ALA A O 1
ATOM 798 N N . THR A 1 105 ? 16.022 -5.636 1.021 1.00 97.44 105 THR A N 1
ATOM 799 C CA . THR A 1 105 ? 16.961 -6.755 1.178 1.00 97.44 105 THR A CA 1
ATOM 800 C C . THR A 1 105 ? 16.683 -7.585 2.435 1.00 97.44 105 THR A C 1
ATOM 802 O O . THR A 1 105 ? 16.818 -8.805 2.386 1.00 97.44 105 THR A O 1
ATOM 805 N N . LEU A 1 106 ? 16.237 -6.969 3.541 1.00 98.06 106 LEU A N 1
ATOM 806 C CA . LEU A 1 106 ? 15.862 -7.695 4.768 1.00 98.06 106 LEU A CA 1
ATOM 807 C C . LEU A 1 106 ? 14.640 -8.594 4.549 1.00 98.06 106 LEU A C 1
ATOM 809 O O . LEU A 1 106 ? 14.505 -9.631 5.195 1.00 98.06 106 LEU A O 1
ATOM 813 N N . TYR A 1 107 ? 13.769 -8.211 3.616 1.00 97.62 107 TYR A N 1
ATOM 814 C CA . TYR A 1 107 ? 12.595 -8.980 3.217 1.00 97.62 107 TYR A CA 1
ATOM 815 C C . TYR A 1 107 ? 12.864 -9.949 2.051 1.00 97.62 107 TYR A C 1
ATOM 817 O O . TYR A 1 107 ? 11.958 -10.677 1.646 1.00 97.62 107 TYR A O 1
ATOM 825 N N . GLY A 1 108 ? 14.094 -9.992 1.525 1.00 97.62 108 GLY A N 1
ATOM 826 C CA . GLY A 1 108 ? 14.482 -10.858 0.407 1.00 97.62 108 GLY A CA 1
ATOM 827 C C . GLY A 1 108 ? 14.095 -10.330 -0.979 1.00 97.62 108 GLY A C 1
ATOM 828 O O . GLY A 1 108 ? 14.127 -11.092 -1.947 1.00 97.62 108 GLY A O 1
ATOM 829 N N . PHE A 1 109 ? 13.735 -9.049 -1.098 1.00 98.25 109 PHE A N 1
ATOM 830 C CA . PHE A 1 109 ? 13.426 -8.421 -2.381 1.00 98.25 109 PHE A CA 1
ATOM 831 C C . PHE A 1 109 ? 14.686 -7.852 -3.037 1.00 98.25 109 PHE A C 1
ATOM 833 O O . PHE A 1 109 ? 15.486 -7.173 -2.398 1.00 98.25 109 PHE A O 1
ATOM 840 N N . THR A 1 110 ? 14.830 -8.101 -4.337 1.00 97.19 110 THR A N 1
ATOM 841 C CA . THR A 1 110 ? 15.903 -7.553 -5.181 1.00 97.19 110 THR A CA 1
ATOM 842 C C . THR A 1 110 ? 15.374 -6.532 -6.186 1.00 97.19 110 THR A C 1
ATOM 844 O O . THR A 1 110 ? 16.157 -5.774 -6.754 1.00 97.19 110 THR A O 1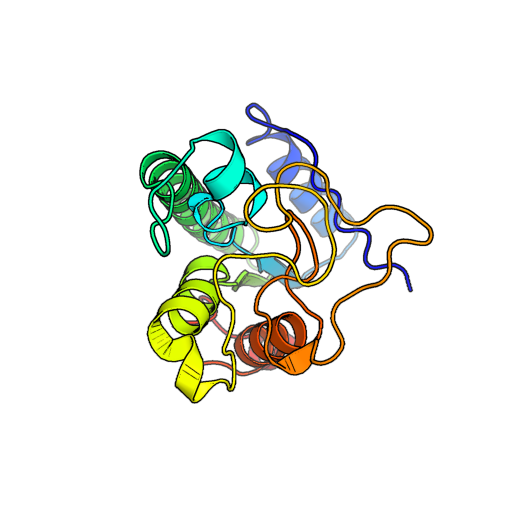
ATOM 847 N N . ASN A 1 111 ? 14.052 -6.473 -6.386 1.00 97.12 111 ASN A N 1
ATOM 848 C CA . ASN A 1 111 ? 13.404 -5.537 -7.293 1.00 97.12 111 ASN A CA 1
ATOM 849 C C . ASN A 1 111 ? 12.265 -4.779 -6.598 1.00 97.12 111 ASN A C 1
ATOM 851 O O . ASN A 1 111 ? 11.271 -5.374 -6.172 1.00 97.12 111 ASN A O 1
ATOM 855 N N . THR A 1 112 ? 12.424 -3.461 -6.484 1.00 96.75 112 THR A N 1
ATOM 856 C CA . THR A 1 112 ? 11.530 -2.578 -5.721 1.00 96.75 112 THR A CA 1
ATOM 857 C C . THR A 1 112 ? 10.835 -1.525 -6.570 1.00 96.75 112 THR A C 1
ATOM 859 O O . THR A 1 112 ? 9.957 -0.844 -6.056 1.00 96.75 112 THR A O 1
ATOM 862 N N . ASP A 1 113 ? 11.203 -1.367 -7.841 1.00 95.38 113 ASP A N 1
ATOM 863 C CA . ASP A 1 113 ? 10.721 -0.274 -8.686 1.00 95.38 113 ASP A CA 1
ATOM 864 C C . ASP A 1 113 ? 10.134 -0.745 -10.021 1.00 95.38 113 ASP A C 1
ATOM 866 O O . ASP A 1 113 ? 9.678 0.086 -10.804 1.00 95.38 113 ASP A O 1
ATOM 870 N N . SER A 1 114 ? 10.093 -2.055 -10.286 1.00 96.06 114 SER A N 1
ATOM 871 C CA . SER A 1 114 ? 9.459 -2.615 -11.480 1.00 96.06 114 SER A CA 1
ATOM 872 C C . SER A 1 114 ? 8.490 -3.753 -11.170 1.00 96.06 114 SER A C 1
ATOM 874 O O . SER A 1 114 ? 8.624 -4.458 -10.169 1.00 96.06 114 SER A O 1
ATOM 876 N N . GLY A 1 115 ? 7.490 -3.919 -12.037 1.00 97.25 115 GLY A N 1
ATOM 877 C CA . GLY A 1 115 ? 6.582 -5.062 -11.988 1.00 97.25 115 GLY A CA 1
ATOM 878 C C . GLY A 1 115 ? 7.294 -6.357 -12.383 1.00 97.25 115 GLY A C 1
ATOM 879 O O . GLY A 1 115 ? 8.236 -6.338 -13.166 1.00 97.25 115 GLY A O 1
ATOM 880 N N . CYS A 1 116 ? 6.841 -7.494 -11.861 1.00 98.19 116 CYS A N 1
ATOM 881 C CA . CYS A 1 116 ? 7.256 -8.819 -12.333 1.00 98.19 116 CYS A CA 1
ATOM 882 C C . CYS A 1 116 ? 6.630 -9.176 -13.694 1.00 98.19 116 CYS A C 1
ATOM 884 O O . CYS A 1 116 ? 7.163 -10.017 -14.420 1.00 98.19 116 CYS A O 1
ATOM 886 N N . CYS A 1 117 ? 5.486 -8.574 -14.019 1.00 98.12 117 CYS A N 1
ATOM 887 C CA . CYS A 1 117 ? 4.798 -8.707 -15.292 1.00 98.12 117 CYS A CA 1
ATOM 888 C C . CYS A 1 117 ? 4.282 -7.346 -15.766 1.00 98.12 117 CYS A C 1
ATOM 890 O O . CYS A 1 117 ? 3.524 -6.677 -15.065 1.00 98.12 117 CYS A O 1
ATOM 892 N N . GLY A 1 118 ? 4.623 -6.967 -16.990 1.00 96.94 118 GLY A N 1
ATOM 893 C CA . GLY A 1 118 ? 4.121 -5.756 -17.625 1.00 96.94 118 GLY A CA 1
ATOM 894 C C . GLY A 1 118 ? 4.973 -5.372 -18.822 1.00 96.94 118 GLY A C 1
ATOM 895 O O . GLY A 1 118 ? 5.922 -6.069 -19.182 1.00 96.94 118 GLY A O 1
ATOM 896 N N . VAL A 1 119 ? 4.628 -4.253 -19.452 1.00 95.19 119 VAL A N 1
ATOM 897 C CA . VAL A 1 119 ? 5.304 -3.785 -20.666 1.00 95.19 119 VAL A CA 1
ATOM 898 C C . VAL A 1 119 ? 5.881 -2.393 -20.453 1.00 95.19 119 VAL A C 1
ATOM 900 O O . VAL A 1 119 ? 5.305 -1.545 -19.763 1.00 95.19 119 VAL A O 1
ATOM 903 N N . GLY A 1 120 ? 7.030 -2.165 -21.085 1.00 94.62 120 GLY A N 1
ATOM 904 C CA . GLY A 1 120 ? 7.682 -0.870 -21.136 1.00 94.62 120 GLY A CA 1
ATOM 905 C C . GLY A 1 120 ? 8.509 -0.558 -19.895 1.00 94.62 120 GLY A C 1
ATOM 906 O O . GLY A 1 120 ? 8.952 -1.445 -19.161 1.00 94.62 120 GLY A O 1
ATOM 907 N N . ARG A 1 121 ? 8.745 0.735 -19.674 1.00 94.00 121 ARG A N 1
ATOM 908 C CA . ARG A 1 121 ? 9.577 1.234 -18.575 1.00 94.00 121 ARG A CA 1
ATOM 909 C C . ARG A 1 121 ? 9.083 0.708 -17.225 1.00 94.00 121 ARG A C 1
ATOM 911 O O . ARG A 1 121 ? 7.895 0.818 -16.927 1.00 94.00 121 ARG A O 1
ATOM 918 N N . ASN A 1 122 ? 9.994 0.129 -16.437 1.00 95.38 122 ASN A N 1
ATOM 919 C CA . ASN A 1 122 ? 9.711 -0.484 -15.134 1.00 95.38 122 ASN A CA 1
ATOM 920 C C . ASN A 1 122 ? 8.606 -1.566 -15.174 1.00 95.38 122 ASN A C 1
ATOM 922 O O . ASN A 1 122 ? 8.021 -1.881 -14.144 1.00 95.38 122 ASN A O 1
ATOM 926 N N . GLN A 1 123 ? 8.277 -2.122 -16.349 1.00 95.88 123 GLN A N 1
ATOM 927 C CA . GLN A 1 123 ? 7.078 -2.955 -16.541 1.00 95.88 123 GLN A CA 1
ATOM 928 C C . GLN A 1 123 ? 5.788 -2.262 -16.042 1.00 95.88 123 GLN A C 1
ATOM 930 O O . GLN A 1 123 ? 4.853 -2.908 -15.578 1.00 95.88 123 GLN A O 1
ATOM 935 N N . GLY A 1 124 ? 5.765 -0.924 -16.087 1.00 95.38 124 GLY A N 1
ATOM 936 C CA . GLY A 1 124 ? 4.741 -0.082 -15.468 1.00 95.38 124 GLY A CA 1
ATOM 937 C C . GLY A 1 124 ? 3.910 0.749 -16.446 1.00 95.38 124 GLY A C 1
ATOM 938 O O . GLY A 1 124 ? 2.890 1.312 -16.047 1.00 95.38 124 GLY A O 1
ATOM 939 N N . GLN A 1 125 ? 4.309 0.845 -17.721 1.00 94.25 125 GLN A N 1
ATOM 940 C CA . GLN A 1 125 ? 3.551 1.624 -18.712 1.00 94.25 125 GLN A CA 1
ATOM 941 C C . GLN A 1 125 ? 2.235 0.934 -19.071 1.00 94.25 125 GLN A C 1
ATOM 943 O O . GLN A 1 125 ? 1.203 1.590 -19.183 1.00 94.25 125 GLN A O 1
ATOM 948 N N . ILE A 1 126 ? 2.273 -0.391 -19.211 1.00 94.25 126 ILE A N 1
ATOM 949 C CA . ILE A 1 126 ? 1.091 -1.230 -19.397 1.00 94.25 126 ILE A CA 1
ATOM 950 C C . ILE A 1 126 ? 1.175 -2.355 -18.368 1.00 94.25 126 ILE A C 1
ATOM 952 O O . ILE A 1 126 ? 2.217 -3.002 -18.241 1.00 94.25 126 ILE A O 1
ATOM 956 N N . THR A 1 127 ? 0.083 -2.561 -17.628 1.00 95.94 127 THR A N 1
ATOM 957 C CA . THR A 1 127 ? -0.020 -3.639 -16.636 1.00 95.94 127 THR A CA 1
ATOM 958 C C . THR A 1 127 ? 0.084 -5.025 -17.282 1.00 95.94 127 THR A C 1
ATOM 960 O O . THR A 1 127 ? 0.063 -5.159 -18.505 1.00 95.94 127 THR A O 1
ATOM 963 N N . CYS A 1 128 ? 0.190 -6.067 -16.461 1.00 95.81 128 CYS A N 1
ATOM 964 C CA . CYS A 1 128 ? 0.247 -7.449 -16.920 1.00 95.81 128 CYS A CA 1
ATOM 965 C C . CYS A 1 128 ? -0.974 -7.793 -17.793 1.00 95.81 128 CYS A C 1
ATOM 967 O O . CYS A 1 128 ? -2.117 -7.690 -17.344 1.00 95.81 128 CYS A O 1
ATOM 969 N N . LEU A 1 129 ? -0.735 -8.200 -19.043 1.00 95.19 129 LEU A N 1
ATOM 970 C CA . LEU A 1 129 ? -1.786 -8.575 -19.992 1.00 95.19 129 LEU A CA 1
ATOM 971 C C . LEU A 1 129 ? -1.991 -10.098 -20.014 1.00 95.19 129 LEU A C 1
ATOM 973 O O . LEU A 1 129 ? -1.056 -10.843 -19.696 1.00 95.19 129 LEU A O 1
ATOM 977 N N . PRO A 1 130 ? -3.168 -10.591 -20.446 1.00 95.00 130 PRO A N 1
ATOM 978 C CA . PRO A 1 130 ? -3.374 -12.016 -20.687 1.00 95.00 130 PRO A CA 1
ATOM 979 C C . PRO A 1 130 ? -2.256 -12.619 -21.545 1.00 95.00 130 PRO A C 1
ATOM 981 O O . PRO A 1 130 ? -1.790 -11.990 -22.493 1.00 95.00 130 PRO A O 1
ATOM 984 N N . PHE A 1 131 ? -1.824 -13.833 -21.197 1.00 93.31 131 PHE A N 1
ATOM 985 C CA . PHE A 1 131 ? -0.729 -14.563 -21.857 1.00 93.31 131 PHE A CA 1
ATOM 986 C C . PHE A 1 131 ? 0.668 -13.921 -21.760 1.00 93.31 131 PHE A C 1
ATOM 988 O O . PHE A 1 131 ? 1.616 -14.456 -22.332 1.00 93.31 131 PHE A O 1
ATOM 995 N N . SER A 1 132 ? 0.837 -12.829 -21.005 1.00 94.69 132 SER A N 1
ATOM 996 C CA . SER A 1 132 ? 2.172 -12.296 -20.706 1.00 94.69 132 SER A CA 1
ATOM 997 C C . SER A 1 132 ? 2.965 -13.300 -19.877 1.00 94.69 132 SER A C 1
ATOM 999 O O . SER A 1 132 ? 2.419 -13.921 -18.963 1.00 94.69 132 SER A O 1
ATOM 1001 N N . VAL A 1 133 ? 4.258 -13.445 -20.168 1.00 95.94 133 VAL A N 1
ATOM 1002 C CA . VAL A 1 133 ? 5.150 -14.296 -19.376 1.00 95.94 133 VAL A CA 1
ATOM 1003 C C . VAL A 1 133 ? 5.669 -13.480 -18.187 1.00 95.94 133 VAL A C 1
ATOM 1005 O O . VAL A 1 133 ? 6.456 -12.557 -18.388 1.00 95.94 133 VAL A O 1
ATOM 1008 N N . PRO A 1 134 ? 5.241 -13.776 -16.950 1.00 97.00 134 PRO A N 1
ATOM 1009 C CA . PRO A 1 134 ? 5.763 -13.109 -15.762 1.00 97.00 134 PRO A CA 1
ATOM 1010 C C . PRO A 1 134 ? 7.205 -13.541 -15.472 1.00 97.00 134 PRO A C 1
ATOM 1012 O O . PRO A 1 134 ? 7.654 -14.611 -15.890 1.00 97.00 134 PRO A O 1
ATOM 1015 N N . CYS A 1 135 ? 7.910 -12.744 -14.674 1.00 97.19 135 CYS A N 1
ATOM 1016 C CA . CYS A 1 135 ? 9.251 -13.052 -14.196 1.00 97.19 135 CYS A CA 1
ATOM 1017 C C . CYS A 1 135 ? 9.333 -14.418 -13.473 1.00 97.19 135 CYS A C 1
ATOM 1019 O O . CYS A 1 135 ? 8.372 -14.895 -12.858 1.00 97.19 135 CYS A O 1
ATOM 1021 N N . MET A 1 136 ? 10.513 -15.049 -13.508 1.00 96.56 136 MET A N 1
ATOM 1022 C CA . MET A 1 136 ? 10.740 -16.356 -12.870 1.00 96.56 136 MET A CA 1
ATOM 1023 C C . MET A 1 136 ? 10.725 -16.262 -11.334 1.00 96.56 136 MET A C 1
ATOM 1025 O O . MET A 1 136 ? 10.037 -17.034 -10.669 1.00 96.56 136 MET A O 1
ATOM 1029 N N . GLN A 1 137 ? 11.450 -15.294 -10.761 1.00 95.81 137 GLN A N 1
ATOM 1030 C CA . GLN A 1 137 ? 11.670 -15.162 -9.311 1.00 95.81 137 GLN A CA 1
ATOM 1031 C C . GLN A 1 137 ? 10.701 -14.152 -8.672 1.00 95.81 137 GLN A C 1
ATOM 1033 O O . GLN A 1 137 ? 11.090 -13.101 -8.171 1.00 95.81 137 GLN A O 1
ATOM 1038 N N . ARG A 1 138 ? 9.405 -14.477 -8.690 1.00 95.69 138 ARG A N 1
ATOM 1039 C CA . ARG A 1 138 ? 8.302 -13.595 -8.239 1.00 95.69 138 ARG A CA 1
ATOM 1040 C C . ARG A 1 138 ? 8.398 -13.185 -6.771 1.00 95.69 138 ARG A C 1
ATOM 1042 O O . ARG A 1 138 ? 7.883 -12.142 -6.388 1.00 95.69 138 ARG A O 1
ATOM 1049 N N . ASN A 1 139 ? 9.029 -14.017 -5.947 1.00 97.12 139 ASN A N 1
ATOM 1050 C CA . ASN A 1 139 ? 9.236 -13.763 -4.524 1.00 97.12 139 ASN A CA 1
ATOM 1051 C C . ASN A 1 139 ? 10.295 -12.689 -4.240 1.00 97.12 139 ASN A C 1
ATOM 1053 O O . ASN A 1 139 ? 10.360 -12.222 -3.112 1.00 97.12 139 ASN A O 1
ATOM 1057 N N . GLN A 1 140 ? 11.086 -12.288 -5.239 1.00 97.88 140 GLN A N 1
ATOM 1058 C CA . GLN A 1 140 ? 12.084 -11.225 -5.102 1.00 97.88 140 GLN A CA 1
ATOM 1059 C C . GLN A 1 140 ? 11.600 -9.861 -5.615 1.00 97.88 140 GLN A C 1
ATOM 1061 O O . GLN A 1 140 ? 12.334 -8.877 -5.530 1.00 97.88 140 GLN A O 1
ATOM 1066 N N . TYR A 1 141 ? 10.368 -9.790 -6.126 1.00 98.31 141 TYR A N 1
ATOM 1067 C CA . TYR A 1 141 ? 9.751 -8.557 -6.603 1.00 98.31 141 TYR A CA 1
ATOM 1068 C C . TYR A 1 141 ? 8.770 -8.016 -5.567 1.00 98.31 141 TYR A C 1
ATOM 1070 O O . TYR A 1 141 ? 7.938 -8.754 -5.030 1.00 98.31 141 TYR A O 1
ATOM 1078 N N . VAL A 1 142 ? 8.821 -6.706 -5.336 1.00 98.44 142 VAL A N 1
ATOM 1079 C CA . VAL A 1 142 ? 7.804 -6.006 -4.544 1.00 98.44 142 VAL A CA 1
ATOM 1080 C C . VAL A 1 142 ? 6.487 -5.923 -5.322 1.00 98.44 142 VAL A C 1
ATOM 1082 O O . VAL A 1 142 ? 5.419 -6.170 -4.760 1.00 98.44 142 VAL A O 1
ATOM 1085 N N . PHE A 1 143 ? 6.550 -5.641 -6.626 1.00 98.50 143 PHE A N 1
ATOM 1086 C CA . PHE A 1 143 ? 5.377 -5.434 -7.475 1.00 98.50 143 PHE A CA 1
ATOM 1087 C C . PHE A 1 143 ? 5.114 -6.612 -8.416 1.00 98.50 143 PHE A C 1
ATOM 1089 O O . PHE A 1 143 ? 6.012 -7.127 -9.082 1.00 98.50 143 PHE A O 1
ATOM 1096 N N . TRP A 1 144 ? 3.857 -7.050 -8.471 1.00 98.44 144 TRP A N 1
ATOM 1097 C CA . TRP A 1 144 ? 3.387 -8.039 -9.435 1.00 98.44 144 TRP A CA 1
ATOM 1098 C C . TRP A 1 144 ? 3.270 -7.426 -10.828 1.00 98.44 144 TRP A C 1
ATOM 1100 O O . TRP A 1 144 ? 3.797 -7.987 -11.785 1.00 98.44 144 TRP A O 1
ATOM 1110 N N . ASP A 1 145 ? 2.624 -6.267 -10.917 1.00 98.06 145 ASP A N 1
ATOM 1111 C CA . ASP A 1 145 ? 2.376 -5.545 -12.160 1.00 98.06 145 ASP A CA 1
ATOM 1112 C C . ASP A 1 145 ? 2.584 -4.032 -11.978 1.00 98.06 145 ASP A C 1
ATOM 1114 O O . ASP A 1 145 ? 3.245 -3.592 -11.035 1.00 98.06 145 ASP A O 1
ATOM 1118 N N . ALA A 1 146 ? 2.023 -3.225 -12.878 1.00 97.50 146 ALA A N 1
ATOM 1119 C CA . ALA A 1 146 ? 2.154 -1.774 -12.865 1.00 97.50 146 ALA A CA 1
ATOM 1120 C C . ALA A 1 146 ? 1.596 -1.080 -11.598 1.00 97.50 146 ALA A C 1
ATOM 1122 O O . ALA A 1 146 ? 1.950 0.072 -11.332 1.00 97.50 146 ALA A O 1
ATOM 1123 N N . PHE A 1 147 ? 0.742 -1.755 -10.821 1.00 97.12 147 PHE A N 1
ATOM 1124 C CA . PHE A 1 147 ? 0.005 -1.179 -9.691 1.00 97.12 147 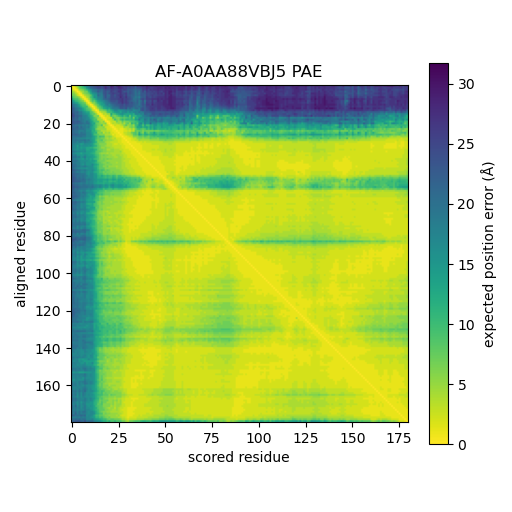PHE A CA 1
ATOM 1125 C C . PHE A 1 147 ? 0.057 -2.034 -8.421 1.00 97.12 147 PHE A C 1
ATOM 1127 O O . PHE A 1 147 ? 0.071 -1.493 -7.314 1.00 97.12 147 PHE A O 1
ATOM 1134 N N . HIS A 1 148 ? 0.042 -3.357 -8.563 1.00 98.00 148 HIS A N 1
ATOM 1135 C CA . HIS A 1 148 ? -0.254 -4.277 -7.472 1.00 98.00 148 HIS A CA 1
ATOM 1136 C C . HIS A 1 148 ? 1.012 -4.900 -6.872 1.00 98.00 148 HIS A C 1
ATOM 1138 O O . HIS A 1 148 ? 1.941 -5.244 -7.606 1.00 98.00 148 HIS A O 1
ATOM 1144 N N . PRO A 1 149 ? 1.054 -5.113 -5.545 1.00 98.06 149 PRO A N 1
ATOM 1145 C CA . PRO A 1 149 ? 2.128 -5.859 -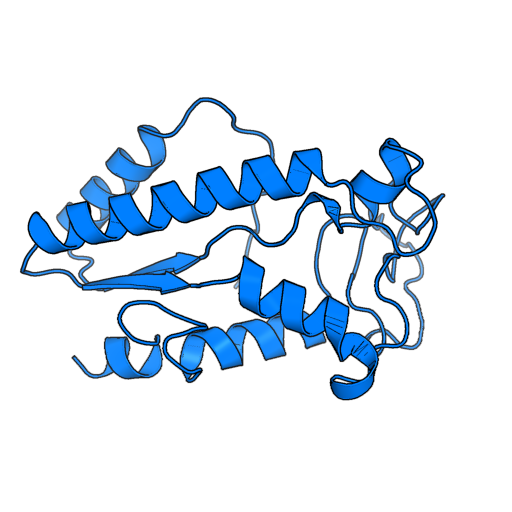4.902 1.00 98.06 149 PRO A CA 1
ATOM 1146 C C . PRO A 1 149 ? 2.086 -7.355 -5.229 1.00 98.06 149 PRO A C 1
ATOM 1148 O O . PRO A 1 149 ? 1.031 -7.915 -5.533 1.00 98.06 149 PRO A O 1
ATOM 1151 N N . THR A 1 1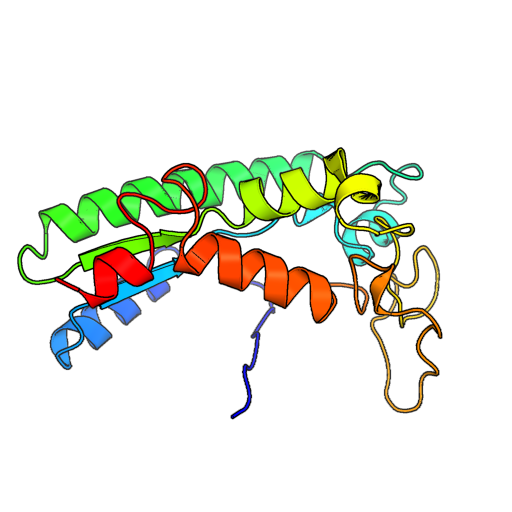50 ? 3.226 -8.032 -5.098 1.00 98.62 150 THR A N 1
ATOM 1152 C CA . THR A 1 150 ? 3.292 -9.495 -5.205 1.00 98.62 150 THR A CA 1
ATOM 1153 C C . THR A 1 150 ? 2.569 -10.192 -4.053 1.00 98.62 150 THR A C 1
ATOM 1155 O O . THR A 1 150 ? 2.272 -9.615 -3.002 1.00 98.62 150 THR A O 1
ATOM 1158 N N . GLN A 1 151 ? 2.291 -11.485 -4.228 1.00 97.88 151 GLN A N 1
ATOM 1159 C CA . GLN A 1 151 ? 1.712 -12.323 -3.177 1.00 97.88 151 GLN A CA 1
ATOM 1160 C C . GLN A 1 151 ? 2.545 -12.291 -1.883 1.00 97.88 151 GLN A C 1
ATOM 1162 O O . GLN A 1 151 ? 1.970 -12.250 -0.798 1.00 97.88 151 GLN A O 1
ATOM 1167 N N . VAL A 1 152 ? 3.880 -12.277 -1.984 1.00 97.94 152 VAL A N 1
ATOM 1168 C CA . VAL A 1 152 ? 4.777 -12.252 -0.816 1.00 97.94 152 VAL A CA 1
ATOM 1169 C C . VAL A 1 152 ? 4.625 -10.944 -0.042 1.00 97.94 152 VAL A C 1
ATOM 1171 O O . VAL A 1 152 ? 4.453 -10.973 1.175 1.00 97.94 152 VAL A O 1
ATOM 1174 N N . VAL A 1 153 ? 4.581 -9.803 -0.736 1.00 98.38 153 VAL A N 1
ATOM 1175 C CA . VAL A 1 153 ? 4.307 -8.508 -0.097 1.00 98.38 153 VAL A CA 1
ATOM 1176 C C . VAL A 1 153 ? 2.933 -8.510 0.577 1.00 98.38 153 VAL A C 1
ATOM 1178 O O . VAL A 1 153 ? 2.827 -8.132 1.741 1.00 98.38 153 VAL A O 1
ATOM 1181 N N . ASN A 1 154 ? 1.889 -9.017 -0.089 1.00 98.50 154 ASN A N 1
ATOM 1182 C CA . ASN A 1 154 ? 0.554 -9.118 0.514 1.00 98.50 154 ASN A CA 1
ATOM 1183 C C . ASN A 1 154 ? 0.537 -9.986 1.787 1.00 98.50 154 ASN A C 1
ATOM 1185 O O . ASN A 1 154 ? -0.141 -9.637 2.751 1.00 98.50 154 ASN A O 1
ATOM 1189 N N . GLN A 1 155 ? 1.304 -11.081 1.836 1.00 98.44 155 GLN A N 1
ATOM 1190 C CA . GLN A 1 155 ? 1.437 -11.902 3.046 1.00 98.44 155 GLN A CA 1
ATOM 1191 C C . GLN A 1 155 ? 2.100 -11.136 4.196 1.00 98.44 155 GLN A C 1
ATOM 1193 O O . GLN A 1 155 ? 1.650 -11.244 5.337 1.00 98.44 155 GLN A O 1
ATOM 1198 N N . ILE A 1 156 ? 3.144 -10.354 3.913 1.00 98.31 156 ILE A N 1
ATOM 1199 C CA . ILE A 1 156 ? 3.822 -9.522 4.918 1.00 98.31 156 ILE A CA 1
ATOM 1200 C C . ILE A 1 156 ? 2.860 -8.455 5.454 1.00 98.31 156 ILE A C 1
ATOM 1202 O O . ILE A 1 156 ? 2.695 -8.338 6.669 1.00 98.31 156 ILE A O 1
ATOM 1206 N N . LEU A 1 157 ? 2.171 -7.730 4.566 1.00 98.38 157 LEU A N 1
ATOM 1207 C CA . LEU A 1 157 ? 1.195 -6.703 4.945 1.00 98.38 157 LEU A CA 1
ATOM 1208 C C . LEU A 1 157 ? 0.045 -7.288 5.774 1.00 98.38 157 LEU A C 1
ATOM 1210 O O . LEU A 1 157 ? -0.341 -6.703 6.784 1.00 98.38 157 LEU A O 1
ATOM 1214 N N . ALA A 1 158 ? -0.469 -8.462 5.396 1.00 98.12 158 ALA A N 1
ATOM 1215 C CA . ALA A 1 158 ? -1.512 -9.147 6.152 1.00 98.12 158 ALA A CA 1
ATOM 1216 C C . ALA A 1 158 ? -1.040 -9.544 7.561 1.00 98.12 158 ALA A C 1
ATOM 1218 O O . ALA A 1 158 ? -1.783 -9.362 8.522 1.00 98.12 158 ALA A O 1
ATOM 1219 N N . ARG A 1 159 ? 0.200 -10.033 7.716 1.00 98.50 159 ARG A N 1
ATOM 1220 C CA . ARG A 1 159 ? 0.778 -10.359 9.034 1.00 98.50 159 ARG A CA 1
ATOM 1221 C C . ARG A 1 159 ? 0.948 -9.117 9.908 1.00 98.50 159 ARG A C 1
ATOM 1223 O O . ARG A 1 159 ? 0.558 -9.150 11.073 1.00 98.50 159 ARG A O 1
ATOM 1230 N N . LYS A 1 160 ? 1.468 -8.025 9.336 1.00 98.19 160 LYS A N 1
ATOM 1231 C CA . LYS A 1 160 ? 1.586 -6.724 10.015 1.00 98.19 160 LYS A CA 1
ATOM 1232 C C . LYS A 1 160 ? 0.214 -6.203 10.463 1.00 98.19 160 LYS A C 1
ATOM 1234 O O . LYS A 1 160 ? 0.049 -5.823 11.614 1.00 98.19 160 LYS A O 1
ATOM 1239 N N . ALA A 1 161 ? -0.807 -6.284 9.610 1.00 98.19 161 ALA A N 1
ATOM 1240 C CA . ALA A 1 161 ? -2.166 -5.892 9.985 1.00 98.19 161 ALA A CA 1
ATOM 1241 C C . ALA A 1 161 ? -2.788 -6.808 11.059 1.00 98.19 161 ALA A C 1
ATOM 1243 O O . ALA A 1 161 ? -3.527 -6.352 11.934 1.00 98.19 161 ALA A O 1
ATOM 1244 N N . TYR A 1 162 ? -2.505 -8.112 10.993 1.00 98.44 162 TYR A N 1
ATOM 1245 C CA . TYR A 1 162 ? -3.118 -9.090 11.883 1.00 98.44 162 TYR A CA 1
ATOM 1246 C C . TYR A 1 162 ? -2.571 -9.027 13.305 1.00 98.44 162 TYR A C 1
ATOM 1248 O O . TYR A 1 162 ? -3.349 -8.978 14.251 1.00 98.44 162 TYR A O 1
ATOM 1256 N N . SER A 1 163 ? -1.249 -9.023 13.457 1.00 98.19 163 SER A N 1
ATOM 1257 C CA . SER A 1 163 ? -0.591 -9.138 14.763 1.00 98.19 163 SER A CA 1
ATOM 1258 C C . SER A 1 163 ? 0.603 -8.202 14.931 1.00 98.19 163 SER A C 1
ATOM 1260 O O . SER A 1 163 ? 1.431 -8.429 15.812 1.00 98.19 163 SER A O 1
ATOM 1262 N N . GLY A 1 164 ? 0.745 -7.202 14.060 1.00 97.19 164 GLY A N 1
ATOM 1263 C CA . GLY A 1 164 ? 1.799 -6.203 14.169 1.00 97.19 164 GLY A CA 1
ATOM 1264 C C . GLY A 1 164 ? 1.588 -5.244 15.347 1.00 97.19 164 GLY A C 1
ATOM 1265 O O . GLY A 1 164 ? 0.523 -5.231 15.979 1.00 97.19 164 GLY A O 1
ATOM 1266 N N . PRO A 1 165 ? 2.617 -4.442 15.663 1.00 97.31 165 PRO A N 1
ATOM 1267 C CA . PRO A 1 165 ? 2.544 -3.407 16.687 1.00 97.31 165 PRO A CA 1
ATOM 1268 C C . PRO A 1 165 ? 1.561 -2.289 16.309 1.00 97.31 165 PRO A C 1
ATOM 1270 O O . PRO A 1 165 ? 1.126 -2.160 15.165 1.00 97.31 165 PRO A O 1
ATOM 1273 N N . ARG A 1 166 ? 1.283 -1.392 17.262 1.00 94.81 166 ARG A N 1
ATOM 1274 C CA . ARG A 1 166 ? 0.397 -0.235 17.042 1.00 94.81 166 ARG A CA 1
ATOM 1275 C C . ARG A 1 166 ? 0.886 0.771 15.986 1.00 94.81 166 ARG A C 1
ATOM 1277 O O . ARG A 1 166 ? 0.135 1.642 15.563 1.00 94.81 166 ARG A O 1
ATOM 1284 N N . SER A 1 167 ? 2.140 0.680 15.549 1.00 96.38 167 SER A N 1
ATOM 1285 C CA . SER A 1 167 ? 2.628 1.453 14.401 1.00 96.38 167 SER A CA 1
ATOM 1286 C C . SER A 1 167 ? 2.079 0.933 13.066 1.00 96.38 167 SER A C 1
ATOM 1288 O O . SER A 1 167 ? 1.977 1.708 12.114 1.00 96.38 167 SER A O 1
ATOM 1290 N N . ASP A 1 168 ? 1.700 -0.349 12.999 1.00 97.62 168 ASP A N 1
ATOM 1291 C CA . ASP A 1 168 ? 1.107 -0.987 11.819 1.00 97.62 168 ASP A CA 1
ATOM 1292 C C . ASP A 1 168 ? -0.425 -0.887 11.821 1.00 97.62 168 ASP A C 1
ATOM 1294 O O . ASP A 1 168 ? -1.038 -0.888 10.753 1.00 97.62 168 ASP A O 1
ATOM 1298 N N . CYS A 1 169 ? -1.060 -0.785 12.994 1.00 97.94 169 CYS A N 1
ATOM 1299 C CA . CYS A 1 169 ? -2.508 -0.607 13.144 1.00 97.94 169 CYS A CA 1
ATOM 1300 C C . CYS A 1 169 ? -2.867 0.283 14.338 1.00 97.94 169 CYS A C 1
ATOM 1302 O O . CYS A 1 169 ? -2.252 0.185 15.391 1.00 97.94 169 CYS A O 1
ATOM 1304 N N . TYR A 1 170 ? -3.919 1.089 14.222 1.00 97.38 170 TYR A N 1
ATOM 1305 C CA . TYR A 1 170 ? -4.377 1.977 15.294 1.00 97.38 170 TYR A CA 1
ATOM 1306 C C . TYR A 1 170 ? -5.890 1.833 15.538 1.00 97.38 170 TYR A C 1
ATOM 1308 O O . TYR A 1 170 ? -6.638 1.814 14.563 1.00 97.38 170 TYR A O 1
ATOM 1316 N N . PRO A 1 171 ? -6.380 1.764 16.793 1.00 96.56 171 PRO A N 1
ATOM 1317 C CA . PRO A 1 171 ? -5.619 1.757 18.050 1.00 96.56 171 PRO A CA 1
ATOM 1318 C C . PRO A 1 171 ? -5.090 0.368 18.458 1.00 96.56 171 PRO A C 1
ATOM 1320 O O . PRO A 1 171 ? -4.321 0.261 19.411 1.00 96.56 171 PRO A O 1
ATOM 1323 N N . MET A 1 172 ? -5.509 -0.687 17.759 1.00 97.50 172 MET A N 1
ATOM 1324 C CA . MET A 1 172 ? -5.175 -2.092 18.020 1.00 97.50 172 MET A CA 1
ATOM 1325 C C . MET A 1 172 ? -5.049 -2.852 16.695 1.00 97.50 172 MET A C 1
ATOM 1327 O O . MET A 1 172 ? -5.514 -2.358 15.669 1.00 97.50 172 MET A O 1
ATOM 1331 N N . ASN A 1 173 ? -4.438 -4.034 16.688 1.00 98.06 173 ASN A N 1
ATOM 1332 C CA . ASN A 1 173 ? -4.368 -4.885 15.493 1.00 98.06 173 ASN A CA 1
ATOM 1333 C C . ASN A 1 173 ? -5.631 -5.752 15.317 1.00 98.06 173 ASN A C 1
ATOM 1335 O O . ASN A 1 173 ? -6.524 -5.788 16.169 1.00 98.06 173 ASN A O 1
ATOM 1339 N N . VAL A 1 174 ? -5.737 -6.451 14.181 1.00 97.62 174 VAL A N 1
ATOM 1340 C CA . VAL A 1 174 ? -6.935 -7.255 13.871 1.00 97.62 174 VAL A CA 1
ATOM 1341 C C . VAL A 1 174 ? -7.105 -8.431 14.839 1.00 97.62 174 VAL A C 1
ATOM 1343 O O . VAL A 1 174 ? -8.241 -8.781 15.159 1.00 97.62 174 VAL A O 1
ATOM 1346 N N . LYS A 1 175 ? -6.013 -9.030 15.329 1.00 98.25 175 LYS A N 1
ATOM 1347 C CA . LYS A 1 175 ? -6.068 -10.111 16.320 1.00 98.25 175 LYS A CA 1
ATOM 1348 C C . LYS A 1 175 ? -6.682 -9.624 17.632 1.00 98.25 175 LYS A C 1
ATOM 1350 O O . LYS A 1 175 ? -7.580 -10.284 18.141 1.00 98.25 175 LYS A O 1
ATOM 1355 N N . GLU A 1 176 ? -6.248 -8.472 18.132 1.00 98.06 176 GLU A N 1
ATOM 1356 C CA . GLU A 1 176 ? -6.810 -7.833 19.327 1.00 98.06 176 GLU A CA 1
ATOM 1357 C C . GLU A 1 176 ? -8.286 -7.479 19.106 1.00 98.06 176 GLU A C 1
ATOM 1359 O O . GLU A 1 176 ? -9.135 -7.879 19.896 1.00 98.06 176 GLU A O 1
ATOM 1364 N N . MET A 1 177 ? -8.623 -6.842 17.977 1.00 96.50 177 MET A N 1
ATOM 1365 C CA . MET A 1 177 ? -10.007 -6.503 17.617 1.00 96.50 177 MET A CA 1
ATOM 1366 C C . MET A 1 177 ? -10.926 -7.734 17.576 1.00 96.50 177 MET A C 1
ATOM 1368 O O . MET A 1 177 ? -12.104 -7.649 17.923 1.00 96.50 177 MET A O 1
ATOM 1372 N N . ALA A 1 178 ? -10.424 -8.890 17.138 1.00 95.19 178 ALA A N 1
ATOM 1373 C CA . ALA A 1 178 ? -11.207 -10.122 17.074 1.00 95.19 178 ALA A CA 1
ATOM 1374 C C . ALA A 1 178 ? -11.566 -10.684 18.460 1.00 95.19 178 ALA A C 1
ATOM 1376 O O . ALA A 1 178 ? -12.575 -11.377 18.567 1.00 95.19 178 ALA A O 1
ATOM 1377 N N . GLN A 1 179 ? -10.786 -10.362 19.493 1.00 94.94 179 GLN A N 1
ATOM 1378 C CA . GLN A 1 179 ? -10.934 -10.886 20.854 1.00 94.94 179 GLN A CA 1
ATOM 1379 C C . GLN A 1 179 ? -11.866 -10.056 21.747 1.00 94.94 179 GLN A C 1
ATOM 1381 O O . GLN A 1 179 ? -12.203 -10.516 22.836 1.00 94.94 179 GLN A O 1
ATOM 1386 N N . VAL A 1 180 ? -12.262 -8.861 21.297 1.00 86.56 180 VAL A N 1
ATOM 1387 C CA . VAL A 1 180 ? -13.193 -7.963 22.006 1.00 86.56 180 VAL A CA 1
ATOM 1388 C C . VAL A 1 180 ? -14.649 -8.278 21.692 1.00 86.56 180 VAL A C 1
ATOM 1390 O O . VAL A 1 180 ? -14.929 -8.625 20.519 1.00 86.56 180 VAL A O 1
#

Solvent-accessible surface area (backbone atoms only — not comparable to full-atom values): 9708 Å² total; per-residue (Å²): 135,83,83,78,78,85,85,76,89,78,92,84,57,82,58,58,58,53,53,52,52,53,52,45,40,76,72,70,55,40,77,44,82,44,73,39,60,48,57,57,13,47,26,12,26,47,24,38,75,69,66,46,58,88,94,40,56,42,61,72,52,32,53,54,40,51,55,52,40,54,52,51,51,56,47,40,56,54,46,40,73,74,34,82,85,38,47,57,27,39,27,33,36,29,59,58,46,50,51,45,65,77,41,26,64,84,72,56,29,82,34,72,50,31,22,37,19,41,39,69,54,43,14,8,68,37,52,60,52,90,91,60,81,56,53,87,67,55,72,26,25,43,22,36,20,14,76,44,62,14,72,61,48,51,53,52,53,50,48,34,36,34,72,33,56,62,81,27,8,38,86,45,22,50,54,60,61,69,74,106

Mean predicted aligned error: 6.45 Å

Secondary structure (DSSP, 8-state):
----------SS-TTHHHHHHHHHHHTT--EEEEEPPP-GGGSHHHHHHTTPPTT---HHHHHHHHHHHHHHHHHHHHHHHH-TT-EEEEE-HHHHHHHHHHTGGGGT-SEEEEESSEESGGGTSEEPPTT----S-GGGEEESSSSPBPHHHHHHHHHHHHH--TTTEESS-HHHHHH-

Radius of gyration: 17.47 Å; Cα contacts (8 Å, |Δi|>4): 294; chains: 1; bounding box: 44×31×44 Å